Protein 1S3L (pdb70)

Foldseek 3Di:
DKEWEAEAQVCVVVLLLVSQVVCVVDPHAEYEYLYCCQDQVSLVSCLSHPHQYEYEHDPRRDPVVSNQVSSCVSPVPHDYYQWDWDADPNFTEIEHAQDDCVVVVCVLVVPRGQEYEHEDAPDADFDADPNHTYGYQHHQNCPPPVWHWIKMADPVVRDIDIDTD/DKEWEAEAQVCVVVLLLVSQVVCVVDPHAEYEYLYCCQDQVSLVSCLSHPHQYEYEHDPRRDPVVSNQVSSCVSPVPHDYYQWDWDADPNFTEIEHAQDDCVVVVCVLVVPRGQEYEHEDAPDADFDADPNHTYGYQHHQNCPPPVWHWIKMADPVVRDIDIDTD

InterPro domains:
  IPR000979 Phosphodiesterase MJ0936/Vps29 [TIGR00040] (1-162)
  IPR020935 Phosphodiesterase YfcE, conserved site [PS01269] (114-138)
  IPR024654 Calcineurin-like phosphoesterase domain, lpxH-type [PF12850] (1-158)
  IPR029052 Metallo-dependent phosphatase-like [G3DSA:3.60.21.10] (1-165)
  IPR029052 Metallo-dependent phosphatase-like [SSF56300] (1-162)
  IPR041802 YfcE-like, metallophosphatase domain [cd00841] (2-163)
  IPR053193 Metallophosphoesterase YfcE-like [PTHR43165] (1-165)

Secondary structure (DSSP, 8-state):
-EEEEE---TT-HHHHHHHHHHHHHS--SEEEE-S---STHHHHHGGG-SSEEEEE--TT---HHHHHHHHHHH-TT-EEESEEEEEETTEEEEEEES--HHHHHHHHHHS--SEEEEE-SS--EEEEETTEEEEE---SS-TTTS--EEEEEETTTTEEEEEE-/-EEEEE---TT-HHHHHHHHHHHHHS--SEEEE-S---STHHHHHGGG-SSEEEEE--TT---HHHHHHHHHHH-TT-EEESEEEEEETTEEEEEEES--HHHHHHHHHHS--SEEEEE-SS--EEEEETTEEEEE---SS-TTTS--EEEEEETTTTEEEEEE-

B-factor: mean 57.74, std 12.53, range [30.53, 88.55]

CATH classification: 3.60.21.10

Organism: Methanocaldococcus jannaschii (strain ATCC 43067 / DSM 2661 / JAL-1 / JCM 10045 / NBRC 100440) (NCBI:txid243232)

Nearest PDB structures (foldseek):
  1s3l-assembly1_A  TM=1.006E+00  e=3.848E-37  Methanocaldococcus jannaschii
  2a22-assembly1_A  TM=7.108E-01  e=8.740E-10  Cryptosporidium parvum
  3ck2-assembly1_A  TM=6.642E-01  e=1.091E-08  Streptococcus pneumoniae TIGR4
  2kkn-assembly1_A  TM=6.255E-01  e=5.117E-09  Thermotoga maritima
  7uy8-assembly1_B  TM=6.029E-01  e=1.601E-04  Tetrahymena thermophila

Structure (mmCIF, N/CA/C/O backbone):
data_1S3L
#
_entry.id   1S3L
#
_cell.length_a   83.722
_cell.length_b   83.722
_cell.length_c   149.472
_cell.angle_alpha   90.00
_cell.angle_beta   90.00
_cell.angle_gamma   90.00
#
_symmetry.space_group_name_H-M   'I 41'
#
loop_
_entity.id
_entity.type
_entity.pdbx_description
1 polymer 'Hypothetical protein MJ0936'
2 non-polymer 'UNKNOWN ATOM OR ION'
3 non-polymer 'PHOSPHATE ION'
4 water water
#
loop_
_atom_site.group_PDB
_atom_site.id
_atom_site.type_symbol
_atom_site.label_atom_id
_atom_site.label_alt_id
_atom_site.label_comp_id
_atom_site.label_asym_id
_atom_site.label_entity_id
_atom_site.label_seq_id
_atom_site.pdbx_PDB_ins_code
_atom_site.Cartn_x
_atom_site.Cartn_y
_atom_site.Cartn_z
_atom_site.occupancy
_atom_site.B_iso_or_equiv
_atom_site.auth_seq_id
_atom_site.auth_comp_id
_atom_site.auth_asym_id
_atom_site.auth_atom_id
_atom_site.pdbx_PDB_model_num
ATOM 1 N N . MET A 1 26 ? 13.169 1.225 25.492 1.00 71.48 1 MET A N 1
ATOM 2 C CA . MET A 1 26 ? 14.616 1.092 25.156 1.00 71.98 1 MET A CA 1
ATOM 3 C C . MET A 1 26 ? 15.359 2.361 25.525 1.00 70.81 1 MET A C 1
ATOM 4 O O . MET A 1 26 ? 15.896 3.046 24.653 1.00 71.03 1 MET A O 1
ATOM 9 N N . LYS A 1 27 ? 15.377 2.665 26.822 1.00 68.97 2 LYS A N 1
ATOM 10 C CA . LYS A 1 27 ? 16.046 3.855 27.362 1.00 66.62 2 LYS A CA 1
ATOM 11 C C . LYS A 1 27 ? 16.924 3.495 28.568 1.00 65.15 2 LYS A C 1
ATOM 12 O O . LYS A 1 27 ? 16.485 2.790 29.491 1.00 65.34 2 LYS A O 1
ATOM 18 N N . ILE A 1 28 ? 18.156 4.001 28.559 1.00 62.26 3 ILE A N 1
ATOM 19 C CA . ILE A 1 28 ? 19.113 3.747 29.633 1.00 59.24 3 ILE A CA 1
ATOM 20 C C . ILE A 1 28 ? 19.460 5.012 30.427 1.00 57.57 3 ILE A C 1
ATOM 21 O O . ILE A 1 28 ? 19.860 6.018 29.845 1.00 57.93 3 ILE A O 1
ATOM 26 N N . GLY A 1 29 ? 19.343 4.953 31.748 1.00 54.98 4 GLY A N 1
ATOM 27 C CA . GLY A 1 29 ? 19.711 6.095 32.569 1.00 52.17 4 GLY A CA 1
ATOM 28 C C . GLY A 1 29 ? 21.222 6.122 32.742 1.00 49.87 4 GLY A C 1
ATOM 29 O O . GLY A 1 29 ? 21.866 5.073 32.815 1.00 49.68 4 GLY A O 1
ATOM 30 N N . ILE A 1 30 ? 21.807 7.313 32.797 1.00 47.59 5 ILE A N 1
ATOM 31 C CA . ILE A 1 30 ? 23.251 7.430 32.960 1.00 45.28 5 ILE A CA 1
ATOM 32 C C . ILE A 1 30 ? 23.510 8.511 33.989 1.00 44.55 5 ILE A C 1
ATOM 33 O O . ILE A 1 30 ? 22.959 9.612 33.886 1.00 45.61 5 ILE A O 1
ATOM 38 N N . MET A 1 31 ? 24.320 8.201 34.996 1.00 42.16 6 MET A N 1
ATOM 39 C CA . MET A 1 31 ? 24.630 9.177 36.045 1.00 40.51 6 MET A CA 1
ATOM 40 C C . MET A 1 31 ? 26.008 8.886 36.594 1.00 38.16 6 MET A C 1
ATOM 41 O O . MET A 1 31 ? 26.614 7.881 36.272 1.00 38.37 6 MET A O 1
ATOM 46 N N . SER A 1 32 ? 26.518 9.768 37.427 1.00 37.85 7 SER A N 1
ATOM 47 C CA . SER A 1 32 ? 27.832 9.552 38.010 1.00 35.43 7 SER A CA 1
ATOM 48 C C . SER A 1 32 ? 28.028 10.632 39.057 1.00 36.17 7 SER A C 1
ATOM 49 O O . SER A 1 32 ? 27.285 11.608 39.097 1.00 35.94 7 SER A O 1
ATOM 52 N N . ASP A 1 33 ? 29.028 10.449 39.903 1.00 36.90 8 ASP A N 1
ATOM 53 C CA . ASP A 1 33 ? 29.350 11.417 40.909 1.00 38.51 8 ASP A CA 1
ATOM 54 C C . ASP A 1 33 ? 28.229 11.964 41.775 1.00 40.75 8 ASP A C 1
ATOM 55 O O . ASP A 1 33 ? 28.066 13.188 41.939 1.00 42.44 8 ASP A O 1
ATOM 60 N N . THR A 1 34 ? 27.477 11.046 42.372 1.00 40.61 9 THR A N 1
ATOM 61 C CA . THR A 1 34 ? 26.389 11.441 43.238 1.00 41.48 9 THR A CA 1
ATOM 62 C C . THR A 1 34 ? 26.934 12.064 44.526 1.00 40.24 9 THR A C 1
ATOM 63 O O . THR A 1 34 ? 26.311 12.948 45.091 1.00 40.58 9 THR A O 1
ATOM 67 N N . HIS A 1 35 ? 28.118 11.643 44.961 1.00 40.28 10 HIS A N 1
ATOM 68 C CA . HIS A 1 35 ? 28.716 12.175 46.170 1.00 42.11 10 HIS A CA 1
ATOM 69 C C . HIS A 1 35 ? 27.765 12.368 47.377 1.00 43.62 10 HIS A C 1
ATOM 70 O O . HIS A 1 35 ? 27.707 13.452 47.994 1.00 42.57 10 HIS A O 1
ATOM 77 N N . ASP A 1 36 ? 27.030 11.309 47.716 1.00 44.51 11 ASP A N 1
ATOM 78 C CA . ASP A 1 36 ? 26.122 11.311 48.880 1.00 46.12 11 ASP A CA 1
ATOM 79 C C . ASP A 1 36 ? 25.028 12.383 48.843 1.00 47.66 11 ASP A C 1
ATOM 80 O O . ASP A 1 36 ? 24.394 12.650 49.873 1.00 47.80 11 ASP A O 1
ATOM 85 N N . HIS A 1 37 ? 24.794 13.005 47.685 1.00 47.90 12 HIS A N 1
ATOM 86 C CA . HIS A 1 37 ? 23.785 14.057 47.612 1.00 46.55 12 HIS A CA 1
ATOM 87 C C . HIS A 1 37 ? 22.378 13.455 47.421 1.00 47.73 12 HIS A C 1
ATOM 88 O O . HIS A 1 37 ? 21.819 13.366 46.299 1.00 47.98 12 HIS A O 1
ATOM 95 N N . LEU A 1 38 ? 21.820 13.039 48.555 1.00 47.02 13 LEU A N 1
ATOM 96 C CA . LEU A 1 38 ? 20.506 12.413 48.632 1.00 46.59 13 LEU A CA 1
ATOM 97 C C . LEU A 1 38 ? 19.390 13.138 47.865 1.00 44.23 13 LEU A C 1
ATOM 98 O O . LEU A 1 38 ? 18.658 12.533 47.079 1.00 42.85 13 LEU A O 1
ATOM 103 N N . PRO A 1 39 ? 19.242 14.447 48.073 1.00 42.58 14 PRO A N 1
ATOM 104 C CA . PRO A 1 39 ? 18.159 15.074 47.310 1.00 43.11 14 PRO A CA 1
ATOM 105 C C . PRO A 1 39 ? 18.315 14.871 45.791 1.00 44.56 14 PRO A C 1
ATOM 106 O O . PRO A 1 39 ? 17.332 14.596 45.085 1.00 44.15 14 PRO A O 1
ATOM 110 N N . ASN A 1 40 ? 19.537 15.022 45.272 1.00 45.22 15 ASN A N 1
ATOM 111 C CA . ASN A 1 40 ? 19.714 14.830 43.837 1.00 46.17 15 ASN A CA 1
ATOM 112 C C . ASN A 1 40 ? 19.662 13.363 43.461 1.00 45.40 15 ASN A C 1
ATOM 113 O O . ASN A 1 40 ? 19.141 13.028 42.396 1.00 43.95 15 ASN A O 1
ATOM 118 N N . ILE A 1 41 ? 20.180 12.486 44.318 1.00 46.78 16 ILE A N 1
ATOM 119 C CA . ILE A 1 41 ? 20.092 11.051 44.005 1.00 50.02 16 ILE A CA 1
ATOM 120 C C . ILE A 1 41 ? 18.603 10.715 43.836 1.00 52.44 16 ILE A C 1
ATOM 121 O O . ILE A 1 41 ? 18.199 10.061 42.850 1.00 50.69 16 ILE A O 1
ATOM 126 N N . ARG A 1 42 ? 17.791 11.206 44.786 1.00 54.47 17 ARG A N 1
ATOM 127 C CA . ARG A 1 42 ? 16.347 10.985 44.761 1.00 56.68 17 ARG A CA 1
ATOM 128 C C . ARG A 1 42 ? 15.648 11.555 43.526 1.00 56.99 17 ARG A C 1
ATOM 129 O O . ARG A 1 42 ? 14.735 10.916 42.981 1.00 58.09 17 ARG A O 1
ATOM 137 N N . LYS A 1 43 ? 16.049 12.747 43.084 1.00 56.20 18 LYS A N 1
ATOM 138 C CA . LYS A 1 43 ? 15.436 13.324 41.897 1.00 56.38 18 LYS A CA 1
ATOM 139 C C . LYS A 1 43 ? 15.788 12.453 40.693 1.00 56.10 18 LYS A C 1
ATOM 140 O O . LYS A 1 43 ? 14.955 12.194 39.825 1.00 56.27 18 LYS A O 1
ATOM 146 N N . ALA A 1 44 ? 17.035 12.005 40.643 1.00 55.75 19 ALA A N 1
ATOM 147 C CA . ALA A 1 44 ? 17.476 11.173 39.538 1.00 56.84 19 ALA A CA 1
ATOM 148 C C . ALA A 1 44 ? 16.608 9.929 39.420 1.00 57.32 19 ALA A C 1
ATOM 149 O O . ALA A 1 44 ? 16.117 9.614 38.332 1.00 57.38 19 ALA A O 1
ATOM 151 N N . ILE A 1 45 ? 16.430 9.222 40.539 1.00 57.98 20 ILE A N 1
ATOM 152 C CA . ILE A 1 45 ? 15.629 8.009 40.557 1.00 57.67 20 ILE A CA 1
ATOM 153 C C . ILE A 1 45 ? 14.222 8.297 40.054 1.00 59.72 20 ILE A C 1
ATOM 154 O O . ILE A 1 45 ? 13.730 7.604 39.165 1.00 59.19 20 ILE A O 1
ATOM 159 N N . GLU A 1 46 ? 13.582 9.337 40.590 1.00 61.91 21 GLU A N 1
ATOM 160 C CA . GLU A 1 46 ? 12.236 9.687 40.137 1.00 63.76 21 GLU A CA 1
ATOM 161 C C . GLU A 1 46 ? 12.222 9.892 38.621 1.00 63.00 21 GLU A C 1
ATOM 162 O O . GLU A 1 46 ? 11.330 9.394 37.923 1.00 62.66 21 GLU A O 1
ATOM 168 N N . ILE A 1 47 ? 13.203 10.632 38.110 1.00 60.35 22 ILE A N 1
ATOM 169 C CA . ILE A 1 47 ? 13.262 10.889 36.678 1.00 59.24 22 ILE A CA 1
ATOM 170 C C . ILE A 1 47 ? 13.420 9.592 35.862 1.00 59.63 22 ILE A C 1
ATOM 171 O O . ILE A 1 47 ? 12.829 9.429 34.790 1.00 58.62 22 ILE A O 1
ATOM 176 N N . PHE A 1 48 ? 14.210 8.663 36.381 1.00 60.08 23 PHE A N 1
ATOM 177 C CA . PHE A 1 48 ? 14.442 7.424 35.669 1.00 60.48 23 PHE A CA 1
ATOM 178 C C . PHE A 1 48 ? 13.192 6.548 35.695 1.00 62.47 23 PHE A C 1
ATOM 179 O O . PHE A 1 48 ? 12.885 5.876 34.702 1.00 62.07 23 PHE A O 1
ATOM 187 N N . ASN A 1 49 ? 12.465 6.568 36.820 1.00 64.44 24 ASN A N 1
ATOM 188 C CA . ASN A 1 49 ? 11.216 5.801 36.952 1.00 65.76 24 ASN A CA 1
ATOM 189 C C . ASN A 1 49 ? 10.123 6.378 36.023 1.00 67.77 24 ASN A C 1
ATOM 190 O O . ASN A 1 49 ? 9.539 5.648 35.221 1.00 68.43 24 ASN A O 1
ATOM 195 N N . ASP A 1 50 ? 9.846 7.676 36.123 1.00 69.84 25 ASP A N 1
ATOM 196 C CA . ASP A 1 50 ? 8.831 8.296 35.267 1.00 73.73 25 ASP A CA 1
ATOM 197 C C . ASP A 1 50 ? 9.100 8.016 33.792 1.00 75.11 25 ASP A C 1
ATOM 198 O O . ASP A 1 50 ? 8.202 8.104 32.955 1.00 75.92 25 ASP A O 1
ATOM 203 N N . GLU A 1 51 ? 10.346 7.704 33.468 1.00 76.01 26 GLU A N 1
ATOM 204 C CA . GLU A 1 51 ? 10.702 7.405 32.090 1.00 77.38 26 GLU A CA 1
ATOM 205 C C . GLU A 1 51 ? 10.691 5.890 31.983 1.00 78.36 26 GLU A C 1
ATOM 206 O O . GLU A 1 51 ? 10.575 5.212 33.004 1.00 78.28 26 GLU A O 1
ATOM 212 N N . ASN A 1 52 ? 10.799 5.344 30.774 1.00 79.57 27 ASN A N 1
ATOM 213 C CA . ASN A 1 52 ? 10.802 3.878 30.642 1.00 81.69 27 ASN A CA 1
ATOM 214 C C . ASN A 1 52 ? 11.973 3.369 31.508 1.00 80.70 27 ASN A C 1
ATOM 215 O O . ASN A 1 52 ? 11.777 2.877 32.622 1.00 81.30 27 ASN A O 1
ATOM 220 N N . VAL A 1 53 ? 13.188 3.521 30.986 1.00 79.44 28 VAL A N 1
ATOM 221 C CA . VAL A 1 53 ? 14.430 3.144 31.667 1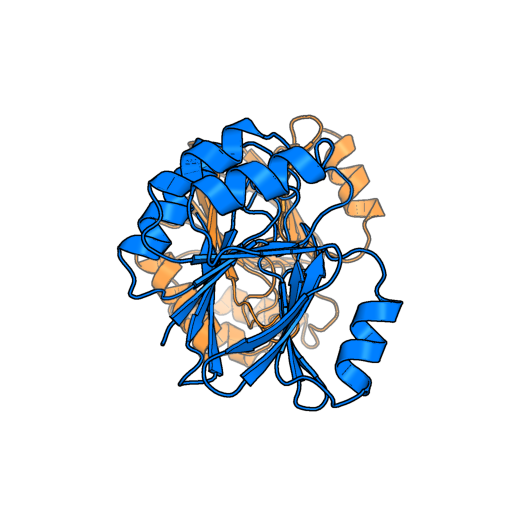.00 76.67 28 VAL A CA 1
ATOM 222 C C . VAL A 1 53 ? 14.520 1.722 32.210 1.00 75.59 28 VAL A C 1
ATOM 223 O O . VAL A 1 53 ? 14.079 1.420 33.323 1.00 74.44 28 VAL A O 1
ATOM 227 N N . GLU A 1 54 ? 15.115 0.856 31.394 1.00 74.88 29 GLU A N 1
ATOM 228 C CA . GLU A 1 54 ? 15.309 -0.545 31.747 1.00 73.80 29 GLU A CA 1
ATOM 229 C C . GLU A 1 54 ? 16.451 -0.638 32.742 1.00 71.69 29 GLU A C 1
ATOM 230 O O . GLU A 1 54 ? 16.318 -1.228 33.825 1.00 71.55 29 GLU A O 1
ATOM 236 N N . THR A 1 55 ? 17.582 -0.046 32.379 1.00 68.60 30 THR A N 1
ATOM 237 C CA . THR A 1 55 ? 18.727 -0.098 33.271 1.00 65.67 30 THR A CA 1
ATOM 238 C C . THR A 1 55 ? 19.281 1.306 33.528 1.00 61.60 30 THR A C 1
ATOM 239 O O . THR A 1 55 ? 18.965 2.259 32.809 1.00 61.15 30 THR A O 1
ATOM 243 N N . VAL A 1 56 ? 20.084 1.420 34.576 1.00 56.88 31 VAL A N 1
ATOM 244 C CA . VAL A 1 56 ? 20.694 2.671 34.962 1.00 52.43 31 VAL A CA 1
ATOM 245 C C . VAL A 1 56 ? 22.165 2.384 35.146 1.00 50.90 31 VAL A C 1
ATOM 246 O O . VAL A 1 56 ? 22.536 1.391 35.803 1.00 51.00 31 VAL A O 1
ATOM 250 N N . ILE A 1 57 ? 23.005 3.238 34.557 1.00 47.98 32 ILE A N 1
ATOM 251 C CA . ILE A 1 57 ? 24.459 3.108 34.665 1.00 44.96 32 ILE A CA 1
ATOM 252 C C . ILE A 1 57 ? 24.960 4.206 35.615 1.00 45.49 32 ILE A C 1
ATOM 253 O O . ILE A 1 57 ? 24.594 5.372 35.473 1.00 46.53 32 ILE A O 1
ATOM 258 N N . HIS A 1 58 ? 25.785 3.838 36.584 1.00 44.46 33 HIS A N 1
ATOM 259 C CA . HIS A 1 58 ? 26.336 4.787 37.528 1.00 43.71 33 HIS A CA 1
ATOM 260 C C . HIS A 1 58 ? 27.830 4.457 37.514 1.00 45.03 33 HIS A C 1
ATOM 261 O O . HIS A 1 58 ? 28.230 3.393 37.972 1.00 45.10 33 HIS A O 1
ATOM 268 N N . CYS A 1 59 ? 28.646 5.349 36.953 1.00 45.42 34 CYS A N 1
ATOM 269 C CA . CYS A 1 59 ? 30.095 5.134 36.802 1.00 46.66 34 CYS A CA 1
ATOM 270 C C . CYS A 1 59 ? 30.721 5.583 38.071 1.00 48.13 34 CYS A C 1
ATOM 271 O O . CYS A 1 59 ? 31.914 5.417 38.348 1.00 48.17 34 CYS A O 1
ATOM 274 N N . GLY A 1 60 ? 29.827 6.171 38.823 1.00 50.28 35 GLY A N 1
ATOM 275 C CA . GLY A 1 60 ? 30.108 6.888 40.030 1.00 51.38 35 GLY A CA 1
ATOM 276 C C . GLY A 1 60 ? 31.029 6.734 41.170 1.00 50.78 35 GLY A C 1
ATOM 277 O O . GLY A 1 60 ? 31.692 5.749 41.409 1.00 54.16 35 GLY A O 1
ATOM 278 N N . ASP A 1 61 ? 31.036 7.844 41.868 1.00 50.16 36 ASP A N 1
ATOM 279 C CA . ASP A 1 61 ? 31.705 8.030 43.127 1.00 48.29 36 ASP A CA 1
ATOM 280 C C . ASP A 1 61 ? 30.353 8.148 43.904 1.00 47.21 36 ASP A C 1
ATOM 281 O O . ASP A 1 61 ? 29.821 9.263 44.070 1.00 43.64 36 ASP A O 1
ATOM 286 N N . PHE A 1 62 ? 29.748 7.008 44.269 1.00 47.55 37 PHE A N 1
ATOM 287 C CA . PHE A 1 62 ? 28.450 7.006 45.007 1.00 48.57 37 PHE A CA 1
ATOM 288 C C . PHE A 1 62 ? 28.839 7.713 46.235 1.00 50.01 37 PHE A C 1
ATOM 289 O O . PHE A 1 62 ? 28.174 8.624 46.728 1.00 47.07 37 PHE A O 1
ATOM 297 N N . VAL A 1 63 ? 29.981 7.176 46.653 1.00 53.16 38 VAL A N 1
ATOM 298 C CA . VAL A 1 63 ? 30.795 7.481 47.781 1.00 54.67 38 VAL A CA 1
ATOM 299 C C . VAL A 1 63 ? 30.423 6.628 48.964 1.00 55.11 38 VAL A C 1
ATOM 300 O O . VAL A 1 63 ? 31.108 5.636 49.214 1.00 56.07 38 VAL A O 1
ATOM 304 N N . SER A 1 64 ? 29.320 6.941 49.644 1.00 54.01 39 SER A N 1
ATOM 305 C CA . SER A 1 64 ? 28.951 6.188 50.842 1.00 52.65 39 SER A CA 1
ATOM 306 C C . SER A 1 64 ? 27.931 5.072 50.674 1.00 52.09 39 SER A C 1
ATOM 307 O O . SER A 1 64 ? 26.954 5.191 49.921 1.00 50.83 39 SER A O 1
ATOM 310 N N . LEU A 1 65 ? 28.156 3.990 51.414 1.00 51.54 40 LEU A N 1
ATOM 311 C CA . LEU A 1 65 ? 27.275 2.826 51.388 1.00 51.39 40 LEU A CA 1
ATOM 312 C C . LEU A 1 65 ? 25.771 3.122 51.547 1.00 50.12 40 LEU A C 1
ATOM 313 O O . LEU A 1 65 ? 24.939 2.483 50.892 1.00 49.32 40 LEU A O 1
ATOM 318 N N . PHE A 1 66 ? 25.415 4.079 52.407 1.00 47.83 41 PHE A N 1
ATOM 319 C CA . PHE A 1 66 ? 24.007 4.382 52.627 1.00 47.15 41 PHE A CA 1
ATOM 320 C C . PHE A 1 66 ? 23.261 4.865 51.370 1.00 47.91 41 PHE A C 1
ATOM 321 O O . PHE A 1 66 ? 22.007 4.863 51.313 1.00 46.43 41 PHE A O 1
ATOM 329 N N . VAL A 1 67 ? 24.029 5.282 50.360 1.00 47.26 42 VAL A N 1
ATOM 330 C CA . VAL A 1 67 ? 23.450 5.742 49.098 1.00 45.29 42 VAL A CA 1
ATOM 331 C C . VAL A 1 67 ? 22.781 4.555 48.404 1.00 45.62 42 VAL A C 1
ATOM 332 O O . VAL A 1 67 ? 21.707 4.686 47.818 1.00 42.91 42 VAL A O 1
ATOM 336 N N . ILE A 1 68 ? 23.420 3.391 48.469 1.00 49.12 43 ILE A N 1
ATOM 337 C CA . ILE A 1 68 ? 22.868 2.206 47.812 1.00 52.05 43 ILE A CA 1
ATOM 338 C C . ILE A 1 68 ? 21.451 1.908 48.265 1.00 54.98 43 ILE A C 1
ATOM 339 O O . ILE A 1 68 ? 20.621 1.401 47.502 1.00 55.60 43 ILE A O 1
ATOM 344 N N . LYS A 1 69 ? 21.169 2.226 49.515 1.00 59.02 44 LYS A N 1
ATOM 345 C CA . LYS A 1 69 ? 19.846 1.976 50.034 1.00 63.45 44 LYS A CA 1
ATOM 346 C C . LYS A 1 69 ? 18.855 2.740 49.181 1.00 64.50 44 LYS A C 1
ATOM 347 O O . LYS A 1 69 ? 17.820 2.199 48.770 1.00 66.26 44 LYS A O 1
ATOM 353 N N . GLU A 1 70 ? 19.174 4.001 48.920 1.00 64.10 45 GLU A N 1
ATOM 354 C CA . GLU A 1 70 ? 18.313 4.854 48.123 1.00 64.31 45 GLU A CA 1
ATOM 355 C C . GLU A 1 70 ? 17.927 4.242 46.792 1.00 64.33 45 GLU A C 1
ATOM 356 O O . GLU A 1 70 ? 16.904 4.615 46.214 1.00 65.04 45 GLU A O 1
ATOM 362 N N . PHE A 1 71 ? 18.726 3.296 46.310 1.00 64.52 46 PHE A N 1
ATOM 363 C CA . PHE A 1 71 ? 18.439 2.671 45.023 1.00 66.47 46 PHE A CA 1
ATOM 364 C C . PHE A 1 71 ? 17.396 1.556 45.012 1.00 67.53 46 PHE A C 1
ATOM 365 O O . PHE A 1 71 ? 17.108 0.979 43.961 1.00 67.96 46 PHE A O 1
ATOM 373 N N . GLU A 1 72 ? 16.821 1.265 46.176 1.00 68.67 47 GLU A N 1
ATOM 374 C CA . GLU A 1 72 ? 15.775 0.253 46.273 1.00 69.61 47 GLU A CA 1
ATOM 375 C C . GLU A 1 72 ? 14.513 0.826 45.605 1.00 70.07 47 GLU A C 1
ATOM 376 O O . GLU A 1 72 ? 13.678 0.089 45.062 1.00 70.27 47 GLU A O 1
ATOM 382 N N . ASN A 1 73 ? 14.395 2.151 45.634 1.00 69.02 48 ASN A N 1
ATOM 383 C CA . ASN A 1 73 ? 13.256 2.841 45.046 1.00 68.03 48 ASN A CA 1
ATOM 384 C C . ASN A 1 73 ? 13.344 2.942 43.520 1.00 67.01 48 ASN A C 1
ATOM 385 O O . ASN A 1 73 ? 12.421 3.447 42.873 1.00 65.39 48 ASN A O 1
ATOM 390 N N . LEU A 1 74 ? 14.448 2.456 42.945 1.00 66.35 49 LEU A N 1
ATOM 391 C CA . LEU A 1 74 ? 14.646 2.499 41.491 1.00 65.71 49 LEU A CA 1
ATOM 392 C C . LEU A 1 74 ? 14.113 1.236 40.809 1.00 65.58 49 LEU A C 1
ATOM 393 O O . LEU A 1 74 ? 14.583 0.135 41.099 1.00 65.22 49 LEU A O 1
ATOM 398 N N . ASN A 1 75 ? 13.155 1.400 39.894 1.00 65.52 50 ASN A N 1
ATOM 399 C CA . ASN A 1 75 ? 12.558 0.265 39.165 1.00 65.34 50 ASN A CA 1
ATOM 400 C C . ASN A 1 75 ? 13.382 -0.149 37.945 1.00 64.86 50 ASN A C 1
ATOM 401 O O . ASN A 1 75 ? 12.864 -0.158 36.829 1.00 65.35 50 ASN A O 1
ATOM 406 N N . ALA A 1 76 ? 14.648 -0.498 38.138 1.00 64.06 51 ALA A N 1
ATOM 407 C CA . ALA A 1 76 ? 15.496 -0.891 37.012 1.00 62.87 51 ALA A CA 1
ATOM 408 C C . ALA A 1 76 ? 16.782 -1.470 37.577 1.00 62.12 51 ALA A C 1
ATOM 409 O O . ALA A 1 76 ? 17.126 -1.185 38.730 1.00 62.83 51 ALA A O 1
ATOM 411 N N . ASN A 1 77 ? 17.492 -2.288 36.799 1.00 60.75 52 ASN A N 1
ATOM 412 C CA . ASN A 1 77 ? 18.727 -2.870 37.327 1.00 59.51 52 ASN A CA 1
ATOM 413 C C . ASN A 1 77 ? 19.832 -1.846 37.197 1.00 57.84 52 ASN A C 1
ATOM 414 O O . ASN A 1 77 ? 19.678 -0.866 36.477 1.00 58.14 52 ASN A O 1
ATOM 419 N N . ILE A 1 78 ? 20.943 -2.093 37.884 1.00 55.56 53 ILE A N 1
ATOM 420 C CA . ILE A 1 78 ? 22.070 -1.173 37.915 1.00 53.23 53 ILE A CA 1
ATOM 421 C C . ILE A 1 78 ? 23.417 -1.736 37.420 1.00 51.31 53 ILE A C 1
ATOM 422 O O . ILE A 1 78 ? 23.821 -2.823 37.830 1.00 51.11 53 ILE A O 1
ATOM 427 N N . ILE A 1 79 ? 24.087 -1.006 36.525 1.00 49.27 54 ILE A N 1
ATOM 428 C CA . ILE A 1 79 ? 25.413 -1.398 36.045 1.00 48.05 54 ILE A CA 1
ATOM 429 C C . ILE A 1 79 ? 26.344 -0.294 36.541 1.00 47.26 54 ILE A C 1
ATOM 430 O O . ILE A 1 79 ? 26.374 0.804 35.986 1.00 48.91 54 ILE A O 1
ATOM 435 N N . ALA A 1 80 ? 27.108 -0.579 37.577 1.00 46.42 55 ALA A N 1
ATOM 436 C CA . ALA A 1 80 ? 27.956 0.433 38.179 1.00 46.55 55 ALA A CA 1
ATOM 437 C C . ALA A 1 80 ? 29.416 0.175 38.025 1.00 47.36 55 ALA A C 1
ATOM 438 O O . ALA A 1 80 ? 29.833 -0.931 37.698 1.00 49.14 55 ALA A O 1
ATOM 440 N N . THR A 1 81 ? 30.196 1.204 38.322 1.00 47.16 56 THR A N 1
ATOM 441 C CA . THR A 1 81 ? 31.626 1.133 38.187 1.00 47.27 56 THR A CA 1
ATOM 442 C C . THR A 1 81 ? 32.199 1.921 39.383 1.00 47.38 56 THR A C 1
ATOM 443 O O . THR A 1 81 ? 31.488 2.739 39.959 1.00 46.82 56 THR A O 1
ATOM 447 N N . TYR A 1 82 ? 33.443 1.668 39.786 1.00 48.75 57 TYR A N 1
ATOM 448 C CA . TYR A 1 82 ? 34.001 2.377 40.945 1.00 51.16 57 TYR A CA 1
ATOM 449 C C . TYR A 1 82 ? 34.771 3.635 40.609 1.00 51.53 57 TYR A C 1
ATOM 450 O O . TYR A 1 82 ? 35.515 3.674 39.646 1.00 51.85 57 TYR A O 1
ATOM 459 N N . GLY A 1 83 ? 34.613 4.649 41.447 1.00 53.08 58 GLY A N 1
ATOM 460 C CA . GLY A 1 83 ? 35.339 5.883 41.271 1.00 53.53 58 GLY A CA 1
ATOM 461 C C . GLY A 1 83 ? 36.484 5.829 42.265 1.00 55.80 58 GLY A C 1
ATOM 462 O O . GLY A 1 83 ? 36.618 4.864 43.024 1.00 55.55 58 GLY A O 1
ATOM 463 N N . ASN A 1 84 ? 37.303 6.869 42.277 1.00 57.71 59 ASN A N 1
ATOM 464 C CA . ASN A 1 84 ? 38.447 6.932 43.167 1.00 59.96 59 ASN A CA 1
ATOM 465 C C . ASN A 1 84 ? 38.027 7.076 44.637 1.00 61.23 59 ASN A C 1
ATOM 466 O O . ASN A 1 84 ? 38.660 6.511 45.545 1.00 60.38 59 ASN A O 1
ATOM 471 N N . ASN A 1 85 ? 36.947 7.816 44.870 1.00 61.54 60 ASN A N 1
ATOM 472 C CA . ASN A 1 85 ? 36.475 8.056 46.223 1.00 61.70 60 ASN A CA 1
ATOM 473 C C . ASN A 1 85 ? 35.634 6.951 46.846 1.00 63.38 60 ASN A C 1
ATOM 474 O O . ASN A 1 85 ? 35.255 7.067 48.014 1.00 64.77 60 ASN A O 1
ATOM 479 N N . ASP A 1 86 ? 35.310 5.902 46.094 1.00 64.10 61 ASP A N 1
ATOM 480 C CA . ASP A 1 86 ? 34.521 4.811 46.670 1.00 65.71 61 ASP A CA 1
ATOM 481 C C . ASP A 1 86 ? 35.382 3.964 47.636 1.00 67.99 61 ASP A C 1
ATOM 482 O O . ASP A 1 86 ? 36.281 3.219 47.210 1.00 68.97 61 ASP A O 1
ATOM 487 N N . GLY A 1 87 ? 35.097 4.085 48.934 1.00 69.79 62 GLY A N 1
ATOM 488 C CA . GLY A 1 87 ? 35.852 3.360 49.949 1.00 71.86 62 GLY A CA 1
ATOM 489 C C . GLY A 1 87 ? 35.491 1.903 50.233 1.00 72.84 62 GLY A C 1
ATOM 490 O O . GLY A 1 87 ? 36.349 1.007 50.150 1.00 73.02 62 GLY A O 1
ATOM 491 N N . GLU A 1 88 ? 34.231 1.656 50.579 1.00 73.10 63 GLU A N 1
ATOM 492 C CA . GLU A 1 88 ? 33.783 0.301 50.894 1.00 73.61 63 GLU A CA 1
ATOM 493 C C . GLU A 1 88 ? 33.383 -0.507 49.659 1.00 72.20 63 GLU A C 1
ATOM 494 O O . GLU A 1 88 ? 32.215 -0.864 49.465 1.00 70.57 63 GLU A O 1
ATOM 500 N N . ARG A 1 89 ? 34.383 -0.828 48.849 1.00 72.21 64 ARG A N 1
ATOM 501 C CA . ARG A 1 89 ? 34.174 -1.556 47.600 1.00 73.11 64 ARG A CA 1
ATOM 502 C C . ARG A 1 89 ? 33.359 -2.852 47.652 1.00 73.05 64 ARG A C 1
ATOM 503 O O . ARG A 1 89 ? 32.362 -2.997 46.927 1.00 72.38 64 ARG A O 1
ATOM 511 N N . CYS A 1 90 ? 33.739 -3.792 48.507 1.00 74.27 65 CYS A N 1
ATOM 512 C CA . CYS A 1 90 ? 32.975 -5.035 48.562 1.00 75.10 65 CYS A CA 1
ATOM 513 C C . CYS A 1 90 ? 31.597 -4.873 49.180 1.00 72.82 65 CYS A C 1
ATOM 514 O O . CYS A 1 90 ? 30.643 -5.518 48.751 1.00 71.72 65 CYS A O 1
ATOM 517 N N . LYS A 1 91 ? 31.487 -3.998 50.172 1.00 72.47 66 LYS A N 1
ATOM 518 C CA . LYS A 1 91 ? 30.203 -3.733 50.815 1.00 72.39 66 LYS A CA 1
ATOM 519 C C . LYS A 1 91 ? 29.239 -3.094 49.807 1.00 71.63 66 LYS A C 1
ATOM 520 O O . LYS A 1 91 ? 28.039 -3.367 49.828 1.00 70.54 66 LYS A O 1
ATOM 526 N N . LEU A 1 92 ? 29.776 -2.241 48.931 1.00 70.96 67 LEU A N 1
ATOM 527 C CA . LEU A 1 92 ? 28.975 -1.588 47.894 1.00 69.92 67 LEU A CA 1
ATOM 528 C C . LEU A 1 92 ? 28.468 -2.665 46.950 1.00 69.29 67 LEU A C 1
ATOM 529 O O . LEU A 1 92 ? 27.291 -2.668 46.574 1.00 68.39 67 LEU A O 1
ATOM 534 N N . LYS A 1 93 ? 29.352 -3.584 46.570 1.00 68.75 68 LYS A N 1
ATOM 535 C CA . LYS A 1 93 ? 28.934 -4.655 45.672 1.00 69.82 68 LYS A CA 1
ATOM 536 C C . LYS A 1 93 ? 27.841 -5.499 46.350 1.00 69.93 68 LYS A C 1
ATOM 537 O O . LYS A 1 93 ? 26.737 -5.690 45.795 1.00 68.51 68 LYS A O 1
ATOM 543 N N . GLU A 1 94 ? 28.150 -5.985 47.556 1.00 69.42 69 GLU A N 1
ATOM 544 C CA . GLU A 1 94 ? 27.205 -6.806 48.305 1.00 68.96 69 GLU A CA 1
ATOM 545 C C . GLU A 1 94 ? 25.831 -6.139 48.388 1.00 67.84 69 GLU A C 1
ATOM 546 O O . GLU A 1 94 ? 24.820 -6.748 48.026 1.00 67.52 69 GLU A O 1
ATOM 552 N N . TRP A 1 95 ? 25.794 -4.886 48.829 1.00 67.08 70 TRP A N 1
ATOM 553 C CA . T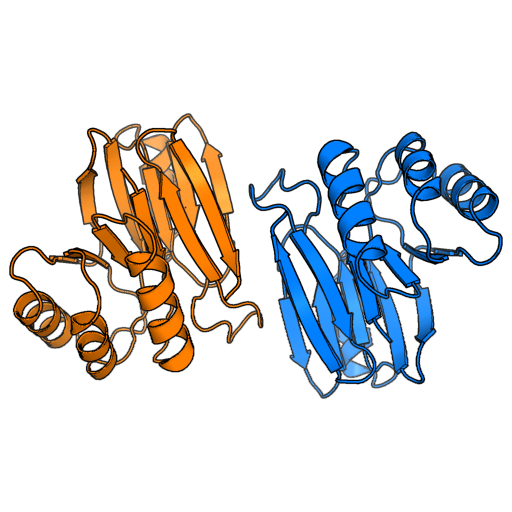RP A 1 95 ? 24.530 -4.164 48.964 1.00 68.00 70 TRP A CA 1
ATOM 554 C C . TRP A 1 95 ? 23.772 -3.942 47.649 1.00 67.10 70 TRP A C 1
ATOM 555 O O . TRP A 1 95 ? 22.540 -4.001 47.621 1.00 65.67 70 TRP A O 1
ATOM 566 N N . LEU A 1 96 ? 24.498 -3.658 46.570 1.00 67.06 71 LEU A N 1
ATOM 567 C CA . LEU A 1 96 ? 23.850 -3.457 45.275 1.00 67.67 71 LEU A CA 1
ATOM 568 C C . LEU A 1 96 ? 23.168 -4.754 44.850 1.00 68.20 71 LEU A C 1
ATOM 569 O O . LEU A 1 96 ? 22.107 -4.725 44.225 1.00 67.82 71 LEU A O 1
ATOM 574 N N . LYS A 1 97 ? 23.783 -5.890 45.185 1.00 69.60 72 LYS A N 1
ATOM 575 C CA . LYS A 1 97 ? 23.212 -7.194 44.844 1.00 70.82 72 LYS A CA 1
ATOM 576 C C . LYS A 1 97 ? 22.014 -7.589 45.714 1.00 71.49 72 LYS A C 1
ATOM 577 O O . LYS A 1 97 ? 21.168 -8.365 45.270 1.00 69.82 72 LYS A O 1
ATOM 583 N N . ASP A 1 98 ? 21.934 -7.049 46.933 1.00 73.07 73 ASP A N 1
ATOM 584 C CA . ASP A 1 98 ? 20.778 -7.311 47.796 1.00 75.76 73 ASP A CA 1
ATOM 585 C C . ASP A 1 98 ? 19.591 -6.617 47.127 1.00 76.78 73 ASP A C 1
ATOM 586 O O . ASP A 1 98 ? 18.450 -7.071 47.233 1.00 78.43 73 ASP A O 1
ATOM 591 N N . ILE A 1 99 ? 19.858 -5.496 46.460 1.00 77.42 74 ILE A N 1
ATOM 592 C CA . ILE A 1 99 ? 18.801 -4.745 45.778 1.00 78.13 74 ILE A CA 1
ATOM 593 C C . ILE A 1 99 ? 18.328 -5.550 44.587 1.00 78.37 74 ILE A C 1
ATOM 594 O O . ILE A 1 99 ? 17.179 -5.422 44.151 1.00 78.99 74 ILE A O 1
ATOM 599 N N . ASN A 1 100 ? 19.225 -6.379 44.062 1.00 78.06 75 ASN A N 1
ATOM 600 C CA . ASN A 1 100 ? 18.923 -7.196 42.897 1.00 78.03 75 ASN A CA 1
ATOM 601 C C . ASN A 1 100 ? 20.168 -7.968 42.503 1.00 77.93 75 ASN A C 1
ATOM 602 O O . ASN A 1 100 ? 21.267 -7.406 42.435 1.00 76.76 75 ASN A O 1
ATOM 607 N N . GLU A 1 101 ? 19.977 -9.266 42.268 1.00 78.44 76 GLU A N 1
ATOM 608 C CA . GLU A 1 101 ? 21.047 -10.185 41.879 1.00 78.39 76 GLU A CA 1
ATOM 609 C C . GLU A 1 101 ? 21.601 -9.824 40.493 1.00 76.55 76 GLU A C 1
ATOM 610 O O . GLU A 1 101 ? 22.750 -10.154 40.173 1.00 75.72 76 GLU A O 1
ATOM 616 N N . GLU A 1 102 ? 20.779 -9.137 39.691 1.00 74.45 77 GLU A N 1
ATOM 617 C CA . GLU A 1 102 ? 21.160 -8.694 38.344 1.00 72.92 77 GLU A CA 1
ATOM 618 C C . GLU A 1 102 ? 22.238 -7.587 38.366 1.00 69.70 77 GLU A C 1
ATOM 619 O O . GLU A 1 102 ? 23.101 -7.521 37.485 1.00 68.79 77 GLU A O 1
ATOM 625 N N . ASN A 1 103 ? 22.185 -6.728 39.378 1.00 65.99 78 ASN A N 1
ATOM 626 C CA . ASN A 1 103 ? 23.138 -5.633 39.505 1.00 63.49 78 ASN A CA 1
ATOM 627 C C . ASN A 1 103 ? 24.595 -6.088 39.547 1.00 63.00 78 ASN A C 1
ATOM 628 O O . ASN A 1 103 ? 24.913 -7.115 40.134 1.00 63.74 78 ASN A O 1
ATOM 633 N N . ILE A 1 104 ? 25.476 -5.297 38.934 1.00 61.99 79 ILE A N 1
ATOM 634 C CA . ILE A 1 104 ? 26.910 -5.593 38.896 1.00 59.61 79 ILE A CA 1
ATOM 635 C C . ILE A 1 104 ? 27.746 -4.324 39.040 1.00 58.24 79 ILE A C 1
ATOM 636 O O . ILE A 1 104 ? 27.270 -3.226 38.759 1.00 57.02 79 ILE A O 1
ATOM 641 N N . ILE A 1 105 ? 28.991 -4.481 39.479 1.00 56.36 80 ILE A N 1
ATOM 642 C CA . ILE A 1 105 ? 29.875 -3.336 39.640 1.00 56.02 80 ILE A CA 1
ATOM 643 C C . ILE A 1 105 ? 31.349 -3.754 39.656 1.00 55.63 80 ILE A C 1
ATOM 644 O O . ILE A 1 105 ? 31.734 -4.689 40.350 1.00 56.05 80 ILE A O 1
ATOM 649 N N . ASP A 1 106 ? 32.168 -3.064 38.878 1.00 55.95 81 ASP A N 1
ATOM 650 C CA . ASP A 1 106 ? 33.596 -3.352 38.820 1.00 57.71 81 ASP A CA 1
ATOM 651 C C . ASP A 1 106 ? 34.336 -2.064 38.446 1.00 57.21 81 ASP A C 1
ATOM 652 O O . ASP A 1 106 ? 33.711 -1.010 38.284 1.00 56.49 81 ASP A O 1
ATOM 657 N N . ASP A 1 107 ? 35.659 -2.128 38.344 1.00 55.93 82 ASP A N 1
ATOM 658 C CA . ASP A 1 107 ? 36.426 -0.952 37.973 1.00 57.05 82 ASP A CA 1
ATOM 659 C C . ASP A 1 107 ? 36.129 -0.589 36.521 1.00 56.56 82 ASP A C 1
ATOM 660 O O . ASP A 1 107 ? 36.040 0.592 36.150 1.00 57.21 82 ASP A O 1
ATOM 665 N N . PHE A 1 108 ? 35.973 -1.625 35.713 1.00 55.50 83 PHE A N 1
ATOM 666 C CA . PHE A 1 108 ? 35.669 -1.488 34.306 1.00 55.91 83 PHE A CA 1
ATOM 667 C C . PHE A 1 108 ? 34.538 -2.465 34.062 1.00 55.64 83 PHE A C 1
ATOM 668 O O . PHE A 1 108 ? 34.451 -3.491 34.732 1.00 56.54 83 PHE A O 1
ATOM 676 N N . ILE A 1 109 ? 33.654 -2.135 33.135 1.00 54.91 84 ILE A N 1
ATOM 677 C CA . ILE A 1 109 ? 32.539 -3.003 32.809 1.00 54.53 84 ILE A CA 1
ATOM 678 C C . ILE A 1 109 ? 32.460 -3.047 31.308 1.00 55.81 84 ILE A C 1
ATOM 679 O O . ILE A 1 109 ? 32.489 -2.017 30.644 1.00 54.31 84 ILE A O 1
ATOM 684 N N . SER A 1 110 ? 32.367 -4.251 30.774 1.00 58.24 85 SER A N 1
ATOM 685 C CA . SER A 1 110 ? 32.247 -4.438 29.338 1.00 60.00 85 SER A CA 1
ATOM 686 C C . SER A 1 110 ? 30.999 -5.314 29.186 1.00 61.17 85 SER A C 1
ATOM 687 O O . SER A 1 110 ? 30.998 -6.460 29.639 1.00 61.16 85 SER A O 1
ATOM 690 N N . VAL A 1 111 ? 29.935 -4.756 28.599 1.00 62.85 86 VAL A N 1
ATOM 691 C CA . VAL A 1 111 ? 28.661 -5.467 28.404 1.00 64.60 86 VAL A CA 1
ATOM 692 C C . VAL A 1 111 ? 27.956 -5.067 27.130 1.00 66.32 86 VAL A C 1
ATOM 693 O O . VAL A 1 111 ? 28.328 -4.081 26.491 1.00 66.98 86 VAL A O 1
ATOM 697 N N . GLU A 1 112 ? 26.929 -5.841 26.772 1.00 68.52 87 GLU A N 1
ATOM 698 C CA . GLU A 1 112 ? 26.121 -5.575 25.582 1.00 70.86 87 GLU A CA 1
ATOM 699 C C . GLU A 1 112 ? 24.697 -5.304 26.059 1.00 71.48 87 GLU A C 1
ATOM 700 O O . GLU A 1 112 ? 24.184 -6.014 26.928 1.00 72.31 87 GLU A O 1
ATOM 706 N N . ILE A 1 113 ? 24.066 -4.272 25.504 1.00 71.66 88 ILE A N 1
ATOM 707 C CA . ILE A 1 113 ? 22.709 -3.893 25.895 1.00 71.36 88 ILE A CA 1
ATOM 708 C C . ILE A 1 113 ? 22.002 -3.463 24.621 1.00 72.75 88 ILE A C 1
ATOM 709 O O . ILE A 1 113 ? 22.577 -2.734 23.806 1.00 73.31 88 ILE A O 1
ATOM 714 N N . ASP A 1 114 ? 20.766 -3.923 24.448 1.00 74.15 89 ASP A N 1
ATOM 715 C CA . ASP A 1 114 ? 19.978 -3.622 23.254 1.00 76.05 89 ASP A CA 1
ATOM 716 C C . ASP A 1 114 ? 20.844 -3.710 21.998 1.00 76.23 89 ASP A C 1
ATOM 717 O O . ASP A 1 114 ? 20.824 -2.819 21.141 1.00 76.19 89 ASP A O 1
ATOM 722 N N . ASP A 1 115 ? 21.608 -4.799 21.914 1.00 76.49 90 ASP A N 1
ATOM 723 C CA . ASP A 1 115 ? 22.505 -5.076 20.786 1.00 76.82 90 ASP A CA 1
ATOM 724 C C . ASP A 1 115 ? 23.601 -4.034 20.561 1.00 75.03 90 ASP A C 1
ATOM 725 O O . ASP A 1 115 ? 24.028 -3.793 19.426 1.00 75.54 90 ASP A O 1
ATOM 730 N N . LEU A 1 116 ? 24.053 -3.431 21.659 1.00 72.77 91 LEU A N 1
ATOM 731 C CA . LEU A 1 116 ? 25.097 -2.415 21.633 1.00 69.59 91 LEU A CA 1
ATOM 732 C C . LEU A 1 116 ? 26.247 -2.799 22.552 1.00 67.47 91 LEU A C 1
ATOM 733 O O . LEU A 1 116 ? 26.030 -3.246 23.681 1.00 67.23 91 LEU A O 1
ATOM 738 N N . LYS A 1 117 ? 27.471 -2.638 22.063 1.00 64.95 92 LYS A N 1
ATOM 739 C CA . LYS A 1 117 ? 28.649 -2.955 22.860 1.00 63.11 92 LYS A CA 1
ATOM 740 C C . LYS A 1 117 ? 29.069 -1.721 23.680 1.00 60.21 92 LYS A C 1
ATOM 741 O O . LYS A 1 117 ? 29.584 -0.736 23.128 1.00 58.96 92 LYS A O 1
ATOM 747 N N . PHE A 1 118 ? 28.854 -1.787 24.992 1.00 56.48 93 PHE A N 1
ATOM 748 C CA . PHE A 1 118 ? 29.202 -0.692 25.910 1.00 52.97 93 PHE A CA 1
ATOM 749 C C . PHE A 1 118 ? 30.491 -0.897 26.689 1.00 50.41 93 PHE A C 1
ATOM 750 O O . PHE A 1 118 ? 30.774 -2.002 27.157 1.00 51.61 93 PHE A O 1
ATOM 758 N N . PHE A 1 119 ? 31.278 0.155 26.852 1.00 47.42 94 PHE A N 1
ATOM 759 C CA . PHE A 1 119 ? 32.446 0.043 27.728 1.00 44.75 94 PHE A CA 1
ATOM 760 C C . PHE A 1 119 ? 32.127 1.092 28.826 1.00 44.85 94 PHE A C 1
ATOM 761 O O . PHE A 1 119 ? 31.760 2.226 28.520 1.00 43.54 94 PHE A O 1
ATOM 769 N N . ILE A 1 120 ? 32.222 0.726 30.097 1.00 43.14 95 ILE A N 1
ATOM 770 C CA . ILE A 1 120 ? 31.897 1.690 31.126 1.00 43.40 95 ILE A CA 1
ATOM 771 C C . ILE A 1 120 ? 32.987 1.785 32.156 1.00 43.21 95 ILE A C 1
ATOM 772 O O . ILE A 1 120 ? 33.531 0.777 32.573 1.00 43.56 95 ILE A O 1
ATOM 777 N N . THR A 1 121 ? 33.316 3.003 32.556 1.00 42.85 96 THR A N 1
ATOM 778 C CA . THR A 1 121 ? 34.346 3.185 33.557 1.00 44.58 96 THR A CA 1
ATOM 779 C C . THR A 1 121 ? 34.235 4.563 34.200 1.00 44.80 96 THR A C 1
ATOM 780 O O . THR A 1 121 ? 33.520 5.434 33.696 1.00 43.33 96 THR A O 1
ATOM 784 N N . HIS A 1 122 ? 34.908 4.775 35.324 1.00 45.45 97 HIS A N 1
ATOM 785 C CA . HIS A 1 122 ? 34.850 6.114 35.906 1.00 46.83 97 HIS A CA 1
ATOM 786 C C . HIS A 1 122 ? 35.925 6.888 35.129 1.00 48.82 97 HIS A C 1
ATOM 787 O O . HIS A 1 122 ? 36.940 6.309 34.720 1.00 49.60 97 HIS A O 1
ATOM 794 N N . GLY A 1 123 ? 35.713 8.175 34.899 1.00 50.86 98 GLY A N 1
ATOM 795 C CA . GLY A 1 123 ? 36.694 8.929 34.138 1.00 55.79 98 GLY A CA 1
ATOM 796 C C . GLY A 1 123 ? 38.082 9.133 34.727 1.00 59.93 98 GLY A C 1
ATOM 797 O O . GLY A 1 123 ? 38.484 10.272 34.935 1.00 61.05 98 GLY A O 1
ATOM 798 N N . HIS A 1 124 ? 38.844 8.070 34.966 1.00 64.68 99 HIS A N 1
ATOM 799 C CA . HIS A 1 124 ? 40.184 8.248 35.537 1.00 69.10 99 HIS A CA 1
ATOM 800 C C . HIS A 1 124 ? 41.216 8.631 34.468 1.00 69.48 99 HIS A C 1
ATOM 801 O O . HIS A 1 124 ? 41.407 9.825 34.217 1.00 70.73 99 HIS A O 1
ATOM 808 N N . HIS A 1 125 ? 41.883 7.659 33.832 1.00 69.36 100 HIS A N 1
ATOM 809 C CA . HIS A 1 125 ? 42.882 8.022 32.807 1.00 68.99 100 HIS A CA 1
ATOM 810 C C . HIS A 1 125 ? 42.333 8.024 31.357 1.00 67.34 100 HIS A C 1
ATOM 811 O O . HIS A 1 1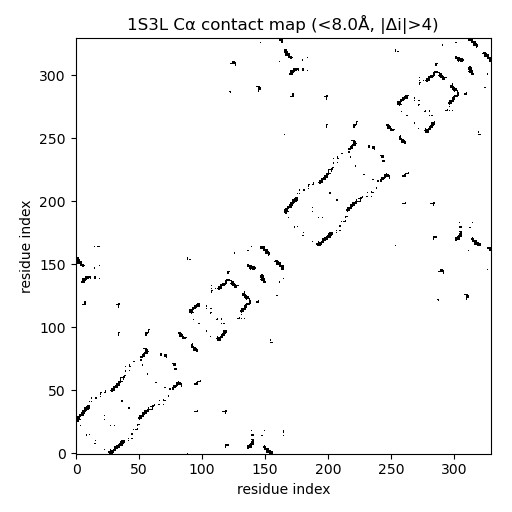25 ? 41.614 7.108 30.926 1.00 65.52 100 HIS A O 1
ATOM 818 N N . GLN A 1 126 ? 42.680 9.087 30.631 1.00 65.90 101 GLN A N 1
ATOM 819 C CA . GLN A 1 126 ? 42.262 9.274 29.248 1.00 66.05 101 GLN A CA 1
ATOM 820 C C . GLN A 1 126 ? 42.849 8.191 28.358 1.00 63.05 101 GLN A C 1
ATOM 821 O O . GLN A 1 126 ? 42.275 7.878 27.319 1.00 64.33 101 GLN A O 1
ATOM 827 N N . SER A 1 127 ? 43.991 7.632 28.750 1.00 59.70 102 SER A N 1
ATOM 828 C CA . SER A 1 127 ? 44.632 6.592 27.948 1.00 56.62 102 SER A CA 1
ATOM 829 C C . SER A 1 127 ? 43.739 5.339 27.768 1.00 54.03 102 SER A C 1
ATOM 830 O O . SER A 1 127 ? 43.842 4.642 26.767 1.00 52.02 102 SER A O 1
ATOM 833 N N . VAL A 1 128 ? 42.868 5.075 28.741 1.00 52.89 103 VAL A N 1
ATOM 834 C CA . VAL A 1 128 ? 41.936 3.952 28.677 1.00 52.42 103 VAL A CA 1
ATOM 835 C C . VAL A 1 128 ? 40.725 4.369 27.835 1.00 51.62 103 VAL A C 1
ATOM 836 O O . VAL A 1 128 ? 40.124 3.540 27.155 1.00 51.17 103 VAL A O 1
ATOM 840 N N . LEU A 1 129 ? 40.370 5.655 27.900 1.00 51.08 104 LEU A N 1
ATOM 841 C CA . LEU A 1 129 ? 39.253 6.187 27.120 1.00 50.68 104 LEU A CA 1
ATOM 842 C C . LEU A 1 129 ? 39.617 6.056 25.669 1.00 50.59 104 LEU A C 1
ATOM 843 O O . LEU A 1 129 ? 38.842 5.523 24.898 1.00 49.65 104 LEU A O 1
ATOM 848 N N . GLU A 1 130 ? 40.801 6.545 25.309 1.00 51.18 105 GLU A N 1
ATOM 849 C CA . GLU A 1 130 ? 41.284 6.463 23.928 1.00 55.01 105 GLU A CA 1
ATOM 850 C C . GLU A 1 130 ? 41.396 5.042 23.347 1.00 54.29 105 GLU A C 1
ATOM 851 O O . GLU A 1 130 ? 40.939 4.825 22.234 1.00 54.34 105 GLU A O 1
ATOM 857 N N . MET A 1 131 ? 42.002 4.089 24.070 1.00 52.04 106 MET A N 1
ATOM 858 C CA . MET A 1 131 ? 42.106 2.718 23.559 1.00 50.86 106 MET A CA 1
ATOM 859 C C . MET A 1 131 ? 40.703 2.203 23.337 1.00 49.84 106 MET A C 1
ATOM 860 O O . MET A 1 131 ? 40.430 1.513 22.366 1.00 49.30 106 MET A O 1
ATOM 865 N N . ALA A 1 132 ? 39.816 2.507 24.279 1.00 50.65 107 ALA A N 1
ATOM 866 C CA . ALA A 1 132 ? 38.433 2.052 24.199 1.00 50.81 107 ALA A CA 1
ATOM 867 C C . ALA A 1 132 ? 37.764 2.530 22.914 1.00 50.02 107 ALA A C 1
ATOM 868 O O . ALA A 1 132 ? 37.114 1.757 22.218 1.00 51.09 107 ALA A O 1
ATOM 870 N N . ILE A 1 133 ? 37.933 3.806 22.602 1.00 49.94 108 ILE A N 1
ATOM 871 C CA . ILE A 1 133 ? 37.373 4.402 21.390 1.00 51.04 108 ILE A CA 1
ATOM 872 C C . ILE A 1 133 ? 38.040 3.830 20.118 1.00 51.81 108 ILE A C 1
ATOM 873 O O . ILE A 1 133 ? 37.371 3.328 19.221 1.00 50.94 108 ILE A O 1
ATOM 878 N N . LYS A 1 134 ? 39.365 3.906 20.068 1.00 52.05 109 LYS A N 1
ATOM 879 C CA . LYS A 1 134 ? 40.128 3.446 18.921 1.00 53.49 109 LYS A CA 1
ATOM 880 C C . LYS A 1 134 ? 40.226 1.956 18.718 1.00 54.03 109 LYS A C 1
ATOM 881 O O . LYS A 1 134 ? 40.650 1.518 17.659 1.00 54.56 109 LYS A O 1
ATOM 887 N N . SER A 1 135 ? 39.864 1.164 19.720 1.00 55.21 110 SER A N 1
ATOM 888 C CA . SER A 1 135 ? 39.979 -0.277 19.571 1.00 54.94 110 SER A CA 1
ATOM 889 C C . SER A 1 135 ? 38.927 -0.765 18.582 1.00 55.27 110 SER A C 1
ATOM 890 O O . SER A 1 135 ? 39.139 -1.751 17.881 1.00 56.62 110 SER A O 1
ATOM 893 N N . GLY A 1 136 ? 37.803 -0.057 18.518 1.00 55.22 111 GLY A N 1
ATOM 894 C CA . GLY A 1 136 ? 36.721 -0.443 17.621 1.00 53.46 111 GLY A CA 1
ATOM 895 C C . GLY A 1 136 ? 35.862 -1.538 18.239 1.00 53.58 111 GLY A C 1
ATOM 896 O O . GLY A 1 136 ? 34.882 -2.012 17.645 1.00 53.70 111 GLY A O 1
ATOM 897 N N . LEU A 1 137 ? 36.208 -1.952 19.453 1.00 51.57 112 LEU A N 1
ATOM 898 C CA . LEU A 1 137 ? 35.446 -3.015 20.086 1.00 50.28 112 LEU A CA 1
ATOM 899 C C . LEU A 1 137 ? 34.109 -2.573 20.651 1.00 49.65 112 LEU A C 1
ATOM 900 O O . LEU A 1 137 ? 33.237 -3.403 20.907 1.00 51.32 112 LEU A O 1
ATOM 905 N N . TYR A 1 138 ? 33.924 -1.270 20.826 1.00 48.81 113 TYR A N 1
ATOM 906 C CA . TYR A 1 138 ? 32.691 -0.778 21.433 1.00 47.83 113 TYR A CA 1
ATOM 907 C C . TYR A 1 138 ? 31.931 0.244 20.601 1.00 48.83 113 TYR A C 1
ATOM 908 O O . TYR A 1 138 ? 32.514 0.970 19.783 1.00 48.64 113 TYR A O 1
ATOM 917 N N . ASP A 1 139 ? 30.622 0.288 20.841 1.00 50.20 114 ASP A N 1
ATOM 918 C CA . ASP A 1 139 ? 29.699 1.210 20.180 1.00 51.47 114 ASP A CA 1
ATOM 919 C C . ASP A 1 139 ? 29.473 2.428 21.079 1.00 51.98 114 ASP A C 1
ATOM 920 O O . ASP A 1 139 ? 29.186 3.523 20.607 1.00 53.12 114 ASP A O 1
ATOM 925 N N . VAL A 1 140 ? 29.586 2.219 22.383 1.00 50.64 115 VAL A N 1
ATOM 926 C CA . VAL A 1 140 ? 29.374 3.282 23.343 1.00 50.96 115 VAL A CA 1
ATOM 927 C C . VAL A 1 140 ? 30.408 3.211 24.467 1.00 50.84 115 VAL A C 1
ATOM 928 O O . VAL A 1 140 ? 30.709 2.121 24.992 1.00 51.81 115 VAL A O 1
ATOM 932 N N . VAL A 1 141 ? 30.977 4.363 24.816 1.00 48.06 116 VAL A N 1
ATOM 933 C CA . VAL A 1 141 ? 31.949 4.432 25.898 1.00 45.47 116 VAL A CA 1
ATOM 934 C C . VAL A 1 141 ? 31.397 5.479 26.869 1.00 46.67 116 VAL A C 1
ATOM 935 O O . VAL A 1 141 ? 31.269 6.649 26.492 1.00 46.17 116 VAL A O 1
ATOM 939 N N . ILE A 1 142 ? 30.995 5.040 28.074 1.00 46.06 117 ILE A N 1
ATOM 940 C CA . ILE A 1 142 ? 30.497 5.933 29.134 1.00 44.82 117 ILE A CA 1
ATOM 941 C C . ILE A 1 142 ? 31.751 6.149 29.997 1.00 45.66 117 ILE A C 1
ATOM 942 O O . ILE A 1 142 ? 32.308 5.204 30.581 1.00 45.12 117 ILE A O 1
ATOM 947 N N . TYR A 1 143 ? 32.202 7.390 30.061 1.00 44.76 118 TYR A N 1
ATOM 948 C CA . TYR A 1 143 ? 33.419 7.737 30.778 1.00 43.55 118 TYR A CA 1
ATOM 949 C C . TYR A 1 143 ? 32.982 8.784 31.776 1.00 43.29 118 TYR A C 1
ATOM 950 O O . TYR A 1 143 ? 33.205 9.977 31.572 1.00 44.16 118 TYR A O 1
ATOM 959 N N . GLY A 1 144 ? 32.354 8.330 32.855 1.00 41.95 119 GLY A N 1
ATOM 960 C CA . GLY A 1 144 ? 31.811 9.242 33.846 1.00 40.52 119 GLY A CA 1
ATOM 961 C C . GLY A 1 144 ? 32.697 9.953 34.851 1.00 40.03 119 GLY A C 1
ATOM 962 O O . GLY A 1 144 ? 33.571 9.344 35.480 1.00 41.09 119 GLY A O 1
ATOM 963 N N . HIS A 1 145 ? 32.469 11.257 34.986 1.00 38.50 120 HIS A N 1
ATOM 964 C CA . HIS A 1 145 ? 33.174 12.087 35.950 1.00 40.13 120 HIS A CA 1
ATOM 965 C C . HIS A 1 145 ? 32.605 13.506 36.016 1.00 40.82 120 HIS A C 1
ATOM 966 O O . HIS A 1 145 ? 31.743 13.885 35.223 1.00 39.81 120 HIS A O 1
ATOM 973 N N . THR A 1 146 ? 33.059 14.290 36.984 1.00 42.25 121 THR A N 1
ATOM 974 C CA . THR A 1 146 ? 32.476 15.598 37.168 1.00 43.84 121 THR A CA 1
ATOM 975 C C . THR A 1 146 ? 32.718 16.592 36.033 1.00 44.17 121 THR A C 1
ATOM 976 O O . THR A 1 146 ? 31.778 17.260 35.590 1.00 45.23 121 THR A O 1
ATOM 980 N N . HIS A 1 147 ? 33.940 16.679 35.536 1.00 44.75 122 HIS A N 1
ATOM 981 C CA . HIS A 1 147 ? 34.215 17.602 34.441 1.00 46.59 122 HIS A CA 1
ATOM 982 C C . HIS A 1 147 ? 34.202 16.957 33.036 1.00 45.81 122 HIS A C 1
ATOM 983 O O . HIS A 1 147 ? 34.172 15.730 32.887 1.00 43.82 122 HIS A O 1
ATOM 990 N N . GLU A 1 148 ? 34.218 17.809 32.012 1.00 45.15 123 GLU A N 1
ATOM 991 C CA . GLU A 1 148 ? 34.207 17.378 30.620 1.0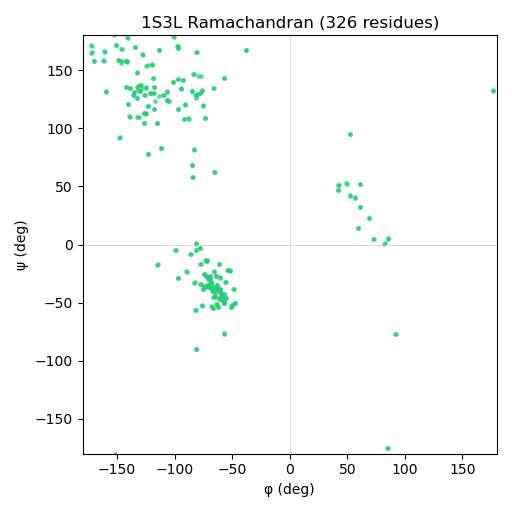0 43.70 123 GLU A CA 1
ATOM 992 C C . GLU A 1 148 ? 32.970 16.581 30.227 1.00 41.47 123 GLU A C 1
ATOM 993 O O . GLU A 1 148 ? 33.055 15.477 29.676 1.00 37.19 123 GLU A O 1
ATOM 999 N N . ARG A 1 149 ? 31.810 17.163 30.533 1.00 41.22 124 ARG A N 1
ATOM 1000 C CA . ARG A 1 149 ? 30.519 16.567 30.198 1.00 42.76 124 ARG A CA 1
ATOM 1001 C C . ARG A 1 149 ? 30.428 16.558 28.672 1.00 42.56 124 ARG A C 1
ATOM 1002 O O . ARG A 1 149 ? 30.736 17.557 28.007 1.00 41.53 124 ARG A O 1
ATOM 1010 N N . VAL A 1 150 ? 30.000 15.437 28.118 1.00 41.75 125 VAL A N 1
ATOM 1011 C CA . VAL A 1 150 ? 29.943 15.346 26.685 1.00 43.67 125 VAL A CA 1
ATOM 1012 C C . VAL A 1 150 ? 29.050 14.227 26.164 1.00 43.64 125 VAL A C 1
ATOM 1013 O O . VAL A 1 150 ? 28.730 13.277 26.866 1.00 43.11 125 VAL A O 1
ATOM 1017 N N . PHE A 1 151 ? 28.619 14.395 24.928 1.00 45.02 126 PHE A N 1
ATOM 1018 C CA . PHE A 1 151 ? 27.873 13.383 24.204 1.00 47.70 126 PHE A CA 1
ATOM 1019 C C . PHE A 1 151 ? 28.341 13.628 22.781 1.00 49.69 126 PHE A C 1
ATOM 1020 O O . PHE A 1 151 ? 27.781 14.463 22.088 1.00 49.39 126 PHE A O 1
ATOM 1028 N N . GLU A 1 152 ? 29.385 12.925 22.360 1.00 51.69 127 GLU A N 1
ATOM 1029 C CA . GLU A 1 152 ? 29.948 13.124 21.043 1.00 54.08 127 GLU A CA 1
ATOM 1030 C C . GLU A 1 152 ? 30.197 11.785 20.417 1.00 55.86 127 GLU A C 1
ATOM 1031 O O . GLU A 1 152 ? 30.093 10.759 21.083 1.00 55.10 127 GLU A O 1
ATOM 1037 N N . GLU A 1 153 ? 30.514 11.794 19.125 1.00 58.39 128 GLU A N 1
ATOM 1038 C CA . GLU A 1 153 ? 30.809 10.565 18.407 1.00 60.50 128 GLU A CA 1
ATOM 1039 C C . GLU A 1 153 ? 32.188 10.693 17.810 1.00 60.33 128 GLU A C 1
ATOM 1040 O O . GLU A 1 153 ? 32.439 11.604 17.042 1.00 61.27 128 GLU A O 1
ATOM 1046 N N . VAL A 1 154 ? 33.105 9.817 18.198 1.00 60.20 129 VAL A N 1
ATOM 1047 C CA . VAL A 1 154 ? 34.434 9.860 17.619 1.00 60.67 129 VAL A CA 1
ATOM 1048 C C . VAL A 1 154 ? 34.728 8.472 17.079 1.00 61.12 129 VAL A C 1
ATOM 1049 O O . VAL A 1 154 ? 34.531 7.474 17.778 1.00 61.18 129 VAL A O 1
ATOM 1053 N N . ASP A 1 155 ? 35.145 8.437 15.808 1.00 61.31 130 ASP A N 1
ATOM 1054 C CA . ASP A 1 155 ? 35.446 7.219 15.070 1.00 61.83 130 ASP A CA 1
ATOM 1055 C C . ASP A 1 155 ? 34.288 6.242 15.141 1.00 61.94 130 ASP A C 1
ATOM 1056 O O . ASP A 1 155 ? 34.493 5.037 15.337 1.00 61.68 130 ASP A O 1
ATOM 1061 N N . ASP A 1 156 ? 33.067 6.751 15.004 1.00 61.78 131 ASP A N 1
ATOM 1062 C CA . ASP A 1 156 ? 31.889 5.875 15.044 1.00 62.11 131 ASP A CA 1
ATOM 1063 C C . ASP A 1 156 ? 31.527 5.323 16.431 1.00 60.12 131 ASP A C 1
ATOM 1064 O O . ASP A 1 156 ? 30.611 4.495 16.551 1.00 58.76 131 ASP A O 1
ATOM 1069 N N . VAL A 1 157 ? 32.241 5.767 17.471 1.00 57.40 132 VAL A N 1
ATOM 1070 C CA . VAL A 1 157 ? 31.969 5.307 18.829 1.00 54.03 132 VAL A CA 1
ATOM 1071 C C . VAL A 1 157 ? 31.287 6.424 19.623 1.00 51.50 132 VAL A C 1
ATOM 1072 O O . VAL A 1 157 ? 31.802 7.533 19.697 1.00 50.35 132 VAL A O 1
ATOM 1076 N N . LEU A 1 158 ? 30.115 6.152 20.185 1.00 48.80 133 LEU A N 1
ATOM 1077 C CA . LEU A 1 158 ? 29.443 7.172 20.975 1.00 49.45 133 LEU A CA 1
ATOM 1078 C C . LEU A 1 158 ? 30.130 7.306 22.345 1.00 48.84 133 LEU A C 1
ATOM 1079 O O . LEU A 1 158 ? 30.204 6.325 23.128 1.00 48.08 133 LEU A O 1
ATOM 1084 N N . VAL A 1 159 ? 30.633 8.509 22.621 1.00 45.85 134 VAL A N 1
ATOM 1085 C CA . VAL A 1 159 ? 31.297 8.809 23.874 1.00 44.30 134 VAL A CA 1
ATOM 1086 C C . VAL A 1 159 ? 30.376 9.664 24.758 1.00 45.28 134 VAL A C 1
ATOM 1087 O O . VAL A 1 159 ? 29.901 10.730 24.347 1.00 46.17 134 VAL A O 1
ATOM 1091 N N . ILE A 1 160 ? 30.100 9.188 25.968 1.00 43.60 135 ILE A N 1
ATOM 1092 C CA . ILE A 1 160 ? 29.219 9.924 26.861 1.00 41.97 135 ILE A CA 1
ATOM 1093 C C . ILE A 1 160 ? 29.738 10.090 28.276 1.00 41.04 135 ILE A C 1
ATOM 1094 O O . ILE A 1 160 ? 30.249 9.138 28.863 1.00 40.18 135 ILE A O 1
ATOM 1099 N N . ASN A 1 161 ? 29.602 11.301 28.813 1.00 40.71 136 ASN A N 1
ATOM 1100 C CA . ASN A 1 161 ? 29.935 11.587 30.214 1.00 42.63 136 ASN A CA 1
ATOM 1101 C C . ASN A 1 161 ? 28.836 12.512 30.724 1.00 42.37 136 ASN A C 1
ATOM 1102 O O . ASN A 1 161 ? 28.777 13.675 30.333 1.00 43.38 136 ASN A O 1
ATOM 1107 N N . PRO A 1 162 ? 27.967 12.020 31.620 1.00 41.33 137 PRO A N 1
ATOM 1108 C CA . PRO A 1 162 ? 26.871 12.833 32.155 1.00 41.22 137 PRO A CA 1
ATOM 1109 C C . PRO A 1 162 ? 27.268 13.925 33.156 1.00 41.00 137 PRO A C 1
ATOM 1110 O O . PRO A 1 162 ? 26.481 14.823 33.449 1.00 42.76 137 PRO A O 1
ATOM 1114 N N . GLY A 1 163 ? 28.476 13.884 33.685 1.00 39.93 138 GLY A N 1
ATOM 1115 C CA . GLY A 1 163 ? 28.818 14.919 34.633 1.00 39.86 138 GLY A CA 1
ATOM 1116 C C . GLY A 1 163 ? 28.352 14.556 36.029 1.00 40.61 138 GLY A C 1
ATOM 1117 O O . GLY A 1 163 ? 27.841 13.460 36.249 1.00 39.59 138 GLY A O 1
ATOM 1118 N N . GLU A 1 164 ? 28.524 15.489 36.970 1.00 40.33 139 GLU A N 1
ATOM 1119 C CA . GLU A 1 164 ? 28.181 15.271 38.358 1.00 40.19 139 GLU A CA 1
ATOM 1120 C C . GLU A 1 164 ? 26.696 15.376 38.651 1.00 40.78 139 GLU A C 1
ATOM 1121 O O . GLU A 1 164 ? 26.027 16.346 38.262 1.00 39.04 139 GLU A O 1
ATOM 1127 N N . CYS A 1 165 ? 26.179 14.372 39.353 1.00 40.53 140 CYS A N 1
ATOM 1128 C CA . CYS A 1 165 ? 24.771 14.388 39.746 1.00 41.64 140 CYS A CA 1
ATOM 1129 C C . CYS A 1 165 ? 24.610 15.344 40.947 1.00 39.81 140 CYS A C 1
ATOM 1130 O O . CYS A 1 165 ? 23.615 16.043 41.062 1.00 37.79 140 CYS A O 1
ATOM 1133 N N . CYS A 1 166 ? 25.615 15.418 41.814 1.00 38.95 141 CYS A N 1
ATOM 1134 C CA . CYS A 1 166 ? 25.522 16.298 42.977 1.00 40.58 141 CYS A CA 1
ATOM 1135 C C . CYS A 1 166 ? 25.639 17.783 42.660 1.00 42.27 141 CYS A C 1
ATOM 1136 O O . CYS A 1 166 ? 25.120 18.626 43.420 1.00 41.79 141 CYS A O 1
ATOM 1139 N N . GLY A 1 167 ? 26.343 18.114 41.568 1.00 41.22 142 GLY A N 1
ATOM 1140 C CA . GLY A 1 167 ? 26.521 19.506 41.192 1.00 39.59 142 GLY A CA 1
ATOM 1141 C C . GLY A 1 167 ? 27.402 20.346 42.121 1.00 40.32 142 GLY A C 1
ATOM 1142 O O . GLY A 1 167 ? 27.305 21.553 42.092 1.00 40.22 142 GLY A O 1
ATOM 1143 N N . TYR A 1 168 ? 28.291 19.735 42.902 1.00 40.13 143 TYR A N 1
ATOM 1144 C CA . TYR A 1 168 ? 29.141 20.462 43.843 1.00 40.61 143 TYR A CA 1
ATOM 1145 C C . TYR A 1 168 ? 30.322 21.241 43.310 1.00 41.69 143 TYR A C 1
ATOM 1146 O O . TYR A 1 168 ? 30.666 22.300 43.838 1.00 42.32 143 TYR A O 1
ATOM 1155 N N . LEU A 1 169 ? 31.001 20.697 42.311 1.00 42.46 144 LEU A N 1
ATOM 1156 C CA . LEU A 1 169 ? 32.191 21.360 41.801 1.00 41.88 144 LEU A CA 1
ATOM 1157 C C . LEU A 1 169 ? 31.904 22.321 40.683 1.00 42.65 144 LEU A C 1
ATOM 1158 O O . LEU A 1 169 ? 32.701 23.241 40.451 1.00 43.29 144 LEU A O 1
ATOM 1163 N N . THR A 1 170 ? 30.779 22.143 39.989 1.00 40.37 145 THR A N 1
ATOM 1164 C CA . THR A 1 170 ? 30.489 23.055 38.902 1.00 40.77 145 THR A CA 1
ATOM 1165 C C . THR A 1 170 ? 29.245 23.873 39.184 1.00 41.69 145 THR A C 1
ATOM 1166 O O . THR A 1 170 ? 29.034 24.914 38.544 1.00 42.00 145 THR A O 1
ATOM 1170 N N . GLY A 1 171 ? 28.431 23.404 40.136 1.00 40.71 146 GLY A N 1
ATOM 1171 C CA . GLY A 1 171 ? 27.210 24.102 40.492 1.00 38.38 146 GLY A CA 1
ATOM 1172 C C . GLY A 1 171 ? 26.070 23.699 39.588 1.00 40.40 146 GLY A C 1
ATOM 1173 O O . GLY A 1 171 ? 24.956 24.241 39.669 1.00 43.04 146 GLY A O 1
ATOM 1174 N N . ILE A 1 172 ? 26.318 22.734 38.714 1.00 40.77 147 ILE A N 1
ATOM 1175 C CA . ILE A 1 172 ? 25.278 22.308 37.786 1.00 41.71 147 ILE A CA 1
ATOM 1176 C C . ILE A 1 172 ? 25.094 20.783 37.895 1.00 43.47 147 ILE A C 1
ATOM 1177 O O . ILE A 1 172 ? 25.938 20.000 37.416 1.00 45.54 147 ILE A O 1
ATOM 1182 N N . PRO A 1 173 ? 24.011 20.341 38.545 1.00 41.67 148 PRO A N 1
ATOM 1183 C CA . PRO A 1 173 ? 23.727 18.911 38.717 1.00 42.24 148 PRO A CA 1
ATOM 1184 C C . PRO A 1 173 ? 23.109 18.323 37.479 1.00 42.44 148 PRO A C 1
ATOM 1185 O O . PRO A 1 173 ? 22.114 18.850 36.974 1.00 43.37 148 PRO A O 1
ATOM 1189 N N . THR A 1 174 ? 23.651 17.213 36.999 1.00 41.67 149 THR A N 1
ATOM 1190 C CA . THR A 1 174 ? 23.095 16.631 35.796 1.00 42.88 149 THR A CA 1
ATOM 1191 C C . THR A 1 174 ? 23.166 15.118 35.744 1.00 44.05 149 THR A C 1
ATOM 1192 O O . THR A 1 174 ? 24.005 14.501 36.413 1.00 45.02 149 THR A O 1
ATOM 1196 N N . ILE A 1 175 ? 22.266 14.553 34.938 1.00 45.44 150 ILE A N 1
ATOM 1197 C CA . ILE A 1 175 ? 22.173 13.120 34.655 1.00 47.35 150 ILE A CA 1
ATOM 1198 C C . ILE A 1 175 ? 21.851 13.043 33.163 1.00 48.05 150 ILE A C 1
ATOM 1199 O O . ILE A 1 175 ? 21.686 14.076 32.494 1.00 47.21 150 ILE A O 1
ATOM 1204 N N . GLY A 1 176 ? 21.751 11.832 32.635 1.00 49.31 151 GLY A N 1
ATOM 1205 C CA . GLY A 1 176 ? 21.450 11.709 31.227 1.00 51.59 151 GLY A CA 1
ATOM 1206 C C . GLY A 1 176 ? 20.650 10.469 30.911 1.00 53.17 151 GLY A C 1
ATOM 1207 O O . GLY A 1 176 ? 20.635 9.503 31.680 1.00 54.42 151 GLY A O 1
ATOM 1208 N N . ILE A 1 177 ? 19.976 10.498 29.771 1.00 53.57 152 ILE A N 1
ATOM 1209 C CA . ILE A 1 177 ? 19.192 9.360 29.333 1.00 54.25 152 ILE A CA 1
ATOM 1210 C C . ILE A 1 177 ? 19.521 9.076 27.873 1.00 54.98 152 ILE A C 1
ATOM 1211 O O . ILE A 1 177 ? 19.459 9.973 27.020 1.00 54.19 152 ILE A O 1
ATOM 1216 N N . LEU A 1 178 ? 19.902 7.836 27.597 1.00 55.11 153 LEU A N 1
ATOM 1217 C CA . LEU A 1 178 ? 20.226 7.434 26.239 1.00 57.24 153 LEU A CA 1
ATOM 1218 C C . LEU A 1 178 ? 19.146 6.489 25.702 1.00 60.09 153 LEU A C 1
ATOM 1219 O O . LEU A 1 178 ? 18.769 5.520 26.381 1.00 60.49 153 LEU A O 1
ATOM 1224 N N . ASP A 1 179 ? 18.613 6.793 24.518 1.00 62.88 154 ASP A N 1
ATOM 1225 C CA . ASP A 1 179 ? 17.639 5.903 23.890 1.00 65.65 154 ASP A CA 1
ATOM 1226 C C . ASP A 1 179 ? 18.532 5.025 23.043 1.00 66.67 154 ASP A C 1
ATOM 1227 O O . ASP A 1 179 ? 19.096 5.490 22.045 1.00 65.18 154 ASP A O 1
ATOM 1232 N N . THR A 1 180 ? 18.695 3.771 23.453 1.00 69.42 155 THR A N 1
ATOM 1233 C CA . THR A 1 180 ? 19.541 2.847 22.702 1.00 72.83 155 THR A CA 1
ATOM 1234 C C . THR A 1 180 ? 19.017 2.665 21.289 1.00 74.57 155 THR A C 1
ATOM 1235 O O . THR A 1 180 ? 19.790 2.584 20.333 1.00 74.63 155 THR A O 1
ATOM 1239 N N . GLU A 1 181 ? 17.694 2.627 21.173 1.00 77.07 156 GLU A N 1
ATOM 1240 C CA . GLU A 1 181 ? 17.021 2.450 19.891 1.00 79.82 156 GLU A CA 1
ATOM 1241 C C . GLU A 1 181 ? 17.316 3.528 18.841 1.00 79.51 156 GLU A C 1
ATOM 1242 O O . GLU A 1 181 ? 17.572 3.212 17.675 1.00 80.09 156 GLU A O 1
ATOM 1248 N N . LYS A 1 182 ? 17.289 4.794 19.245 1.00 79.25 157 LYS A N 1
ATOM 1249 C CA . LYS A 1 182 ? 17.528 5.892 18.299 1.00 79.19 157 LYS A CA 1
ATOM 1250 C C . LYS A 1 182 ? 18.958 6.462 18.324 1.00 77.54 157 LYS A C 1
ATOM 1251 O O . LYS A 1 182 ? 19.309 7.308 17.495 1.00 75.69 157 LYS A O 1
ATOM 1257 N N . LYS A 1 183 ? 19.772 5.968 19.265 1.00 76.69 158 LYS A N 1
ATOM 1258 C CA . LYS A 1 183 ? 21.160 6.411 19.463 1.00 74.70 158 LYS A CA 1
ATOM 1259 C C . LYS A 1 183 ? 21.178 7.924 19.710 1.00 73.26 158 LYS A C 1
ATOM 1260 O O . LYS A 1 183 ? 22.034 8.655 19.209 1.00 71.35 158 LYS A O 1
ATOM 1266 N N . GLU A 1 184 ? 20.201 8.374 20.489 1.00 71.84 159 GLU A N 1
ATOM 1267 C CA . GLU A 1 184 ? 20.075 9.775 20.828 1.00 70.66 159 GLU A CA 1
ATOM 1268 C C . GLU A 1 184 ? 20.195 9.918 22.338 1.00 68.11 159 GLU A C 1
ATOM 1269 O O . GLU A 1 184 ? 19.724 9.059 23.091 1.00 67.41 159 GLU A O 1
ATOM 1275 N N . TYR A 1 185 ? 20.836 11.003 22.767 1.00 64.32 160 TYR A N 1
ATOM 1276 C CA . TYR A 1 185 ? 21.067 11.255 24.185 1.00 60.22 160 TYR A CA 1
ATOM 1277 C C . TYR A 1 185 ? 20.424 12.551 24.667 1.00 58.11 160 TYR A C 1
ATOM 1278 O O . TYR A 1 185 ? 20.206 13.458 23.897 1.00 56.56 160 TYR A O 1
ATOM 1287 N N . ARG A 1 186 ? 20.126 12.635 25.953 1.00 57.80 161 ARG A N 1
ATOM 1288 C CA . ARG A 1 186 ? 19.528 13.843 26.491 1.00 57.31 161 ARG A CA 1
ATOM 1289 C C . ARG A 1 186 ? 20.110 14.171 27.877 1.00 55.30 161 ARG A C 1
ATOM 1290 O O . ARG A 1 186 ? 20.035 13.331 28.778 1.00 54.56 161 ARG A O 1
ATOM 1298 N N . GLU A 1 187 ? 20.719 15.357 28.029 1.00 53.78 162 GLU A N 1
ATOM 1299 C CA . GLU A 1 187 ? 21.280 15.812 29.319 1.00 52.97 162 GLU A CA 1
ATOM 1300 C C . GLU A 1 187 ? 20.150 16.438 30.084 1.00 51.97 162 GLU A C 1
ATOM 1301 O O . GLU A 1 187 ? 19.417 17.278 29.528 1.00 53.37 162 GLU A O 1
ATOM 1307 N N . ILE A 1 188 ? 20.021 16.059 31.351 1.00 49.34 163 ILE A N 1
ATOM 1308 C CA . ILE A 1 188 ? 18.971 16.589 32.197 1.00 49.45 163 ILE A CA 1
ATOM 1309 C C . ILE A 1 188 ? 19.567 17.346 33.368 1.00 49.44 163 ILE A C 1
ATOM 1310 O O . ILE A 1 188 ? 20.286 16.777 34.213 1.00 49.18 163 ILE A O 1
ATOM 1315 N N . VAL A 1 189 ? 19.292 18.639 33.421 1.00 49.69 164 VAL A N 1
ATOM 1316 C CA . VAL A 1 189 ? 19.775 19.430 34.542 1.00 49.40 164 VAL A CA 1
ATOM 1317 C C . VAL A 1 189 ? 18.768 19.179 35.659 1.00 48.64 164 VAL A C 1
ATOM 1318 O O . VAL A 1 189 ? 17.568 19.303 35.457 1.00 48.74 164 VAL A O 1
ATOM 1322 N N . LEU A 1 190 ? 19.256 18.756 36.815 1.00 49.55 165 LEU A N 1
ATOM 1323 C CA . LEU A 1 190 ? 18.392 18.509 37.967 1.00 50.90 165 LEU A CA 1
ATOM 1324 C C . LEU A 1 190 ? 18.078 19.861 38.601 1.00 51.50 165 LEU A C 1
ATOM 1325 O O . LEU A 1 190 ? 16.924 20.146 38.908 1.00 54.02 165 LEU A O 1
ATOM 1330 N N . MET B 1 26 ? 13.571 41.028 36.731 1.00 74.06 201 MET B N 1
ATOM 1331 C CA . MET B 1 26 ? 14.703 40.698 37.591 1.00 74.33 201 MET B CA 1
ATOM 1332 C C . MET B 1 26 ? 15.439 39.464 37.087 1.00 72.97 201 MET B C 1
ATOM 1333 O O . MET B 1 26 ? 16.029 38.734 37.881 1.00 73.70 201 MET B O 1
ATOM 1338 N N . LYS B 1 27 ? 15.405 39.226 35.780 1.00 70.96 202 LYS B N 1
ATOM 1339 C CA . LYS B 1 27 ? 16.070 38.056 35.194 1.00 68.43 202 LYS B CA 1
ATOM 1340 C C . LYS B 1 27 ? 16.992 38.425 34.035 1.00 66.95 202 LYS B C 1
ATOM 1341 O O . LYS B 1 27 ? 16.610 39.205 33.147 1.00 67.21 202 LYS B O 1
ATOM 1347 N N . ILE B 1 28 ? 18.193 37.846 34.037 1.00 63.59 203 ILE B N 1
ATOM 1348 C CA . ILE B 1 28 ? 19.171 38.099 32.982 1.00 60.79 203 ILE B CA 1
ATOM 1349 C C . ILE B 1 28 ? 19.522 36.843 32.172 1.00 59.04 203 ILE B C 1
ATOM 1350 O O . ILE B 1 28 ? 19.961 35.835 32.734 1.00 59.39 203 ILE B O 1
ATOM 1355 N N . GLY B 1 29 ? 19.341 36.900 30.856 1.00 56.01 204 GLY B N 1
ATOM 1356 C CA . GLY B 1 29 ? 19.708 35.762 30.031 1.00 52.24 204 GLY B CA 1
ATOM 1357 C C . GLY B 1 29 ? 21.219 35.741 29.865 1.00 49.53 204 GLY B C 1
ATOM 1358 O O . GLY B 1 29 ? 21.864 36.790 29.798 1.00 49.59 204 GLY B O 1
ATOM 1359 N N . ILE B 1 30 ? 21.805 34.555 29.816 1.00 47.00 205 ILE B N 1
ATOM 1360 C CA . ILE B 1 30 ? 23.255 34.436 29.649 1.00 45.47 205 ILE B CA 1
ATOM 1361 C C . ILE B 1 30 ? 23.515 33.348 28.614 1.00 44.38 205 ILE B C 1
ATOM 1362 O O . ILE B 1 30 ? 22.956 32.252 28.707 1.00 44.78 205 ILE B O 1
ATOM 1367 N N . MET B 1 31 ? 24.327 33.659 27.608 1.00 41.73 206 MET B N 1
ATOM 1368 C CA . MET B 1 31 ? 24.630 32.690 26.556 1.00 39.63 206 MET B CA 1
ATOM 1369 C C . MET B 1 31 ? 26.013 32.978 26.007 1.00 38.06 206 MET B C 1
ATOM 1370 O O . MET B 1 31 ? 26.636 33.981 26.338 1.00 37.91 206 MET B O 1
ATOM 1375 N N . SER B 1 32 ? 26.513 32.094 25.168 1.00 36.57 207 SER B N 1
ATOM 1376 C CA . SER B 1 32 ? 27.836 32.308 24.588 1.00 35.39 207 SER B CA 1
ATOM 1377 C C . SER B 1 32 ? 28.035 31.233 23.544 1.00 35.88 207 SER B C 1
ATOM 1378 O O . SER B 1 32 ? 27.308 30.239 23.505 1.00 35.91 207 SER B O 1
ATOM 1381 N N . ASP B 1 33 ? 29.021 31.433 22.695 1.00 36.49 208 ASP B N 1
ATOM 1382 C CA . ASP B 1 33 ? 29.351 30.455 21.691 1.00 38.58 208 ASP B CA 1
ATOM 1383 C C . ASP B 1 33 ? 28.233 29.905 20.823 1.00 40.54 208 ASP B C 1
ATOM 1384 O O . ASP B 1 33 ? 28.079 28.679 20.647 1.00 41.02 208 ASP B O 1
ATOM 1389 N N . THR B 1 34 ? 27.481 30.829 20.231 1.00 40.83 209 THR B N 1
ATOM 1390 C CA . THR B 1 34 ? 26.396 30.441 19.367 1.00 42.05 209 THR B CA 1
ATOM 1391 C C . THR B 1 34 ? 26.943 29.815 18.077 1.00 41.01 209 THR B C 1
ATOM 1392 O O . THR B 1 34 ? 26.318 28.924 17.505 1.00 41.52 209 THR B O 1
ATOM 1396 N N . HIS B 1 35 ? 28.131 30.235 17.650 1.00 40.94 210 HIS B N 1
ATOM 1397 C CA . HIS B 1 35 ? 28.728 29.706 16.435 1.00 42.92 210 HIS B CA 1
ATOM 1398 C C . HIS B 1 35 ? 27.777 29.512 15.218 1.00 43.88 210 HIS B C 1
ATOM 1399 O O . HIS B 1 35 ? 27.726 28.430 14.594 1.00 42.23 210 HIS B O 1
ATOM 1406 N N . ASP B 1 36 ? 27.036 30.568 14.884 1.00 44.82 211 ASP B N 1
ATOM 1407 C CA . ASP B 1 36 ? 26.130 30.566 13.724 1.00 46.28 211 ASP B CA 1
ATOM 1408 C C . ASP B 1 36 ? 25.036 29.500 13.764 1.00 48.38 211 ASP B C 1
ATOM 1409 O O . ASP B 1 36 ? 24.398 29.242 12.729 1.00 48.57 211 ASP B O 1
ATOM 1414 N N . HIS B 1 37 ? 24.801 28.881 14.926 1.00 47.94 212 HIS B N 1
ATOM 1415 C CA . HIS B 1 37 ? 23.790 27.826 14.995 1.00 47.21 212 HIS B CA 1
ATOM 1416 C C . HIS B 1 37 ? 22.379 28.414 15.180 1.00 47.98 212 HIS B C 1
ATOM 1417 O O . HIS B 1 37 ? 21.813 28.489 16.303 1.00 46.81 212 HIS B O 1
ATOM 1424 N N . LEU B 1 38 ? 21.823 28.831 14.044 1.00 47.19 213 LEU B N 1
ATOM 1425 C CA . LEU B 1 38 ? 20.508 29.458 13.967 1.00 46.97 213 LEU B CA 1
ATOM 1426 C C . LEU B 1 38 ? 19.398 28.736 14.730 1.00 44.70 213 LEU B C 1
ATOM 1427 O O . LEU B 1 38 ? 18.665 29.334 15.515 1.00 44.59 213 LEU B O 1
ATOM 1432 N N . PRO B 1 39 ? 19.249 27.432 14.518 1.00 44.11 214 PRO B N 1
ATOM 1433 C CA . PRO B 1 39 ? 18.164 26.806 15.282 1.00 44.55 214 PRO B CA 1
ATOM 1434 C C . PRO B 1 39 ? 18.318 27.011 16.810 1.00 46.73 214 PRO B C 1
ATOM 1435 O O . PRO B 1 39 ? 17.334 27.287 17.524 1.00 45.38 214 PRO B O 1
ATOM 1439 N N . ASN B 1 40 ? 19.543 26.862 17.327 1.00 47.52 215 ASN B N 1
ATOM 1440 C CA . ASN B 1 40 ? 19.716 27.051 18.762 1.00 47.66 215 ASN B CA 1
ATOM 1441 C C . ASN B 1 40 ? 19.665 28.516 19.143 1.00 47.11 215 ASN B C 1
ATOM 1442 O O . ASN B 1 40 ? 19.146 28.860 20.215 1.00 45.11 215 ASN B O 1
ATOM 1447 N N . ILE B 1 41 ? 20.184 29.392 18.284 1.00 49.02 216 ILE B N 1
ATOM 1448 C CA . ILE B 1 41 ? 20.096 30.826 18.593 1.00 50.74 216 ILE B CA 1
ATOM 1449 C C . ILE B 1 41 ? 18.606 31.164 18.764 1.00 53.26 216 ILE B C 1
ATOM 1450 O O . ILE B 1 41 ? 18.207 31.819 19.751 1.00 51.09 216 ILE B O 1
ATOM 1455 N N . ARG B 1 42 ? 17.790 30.672 17.815 1.00 55.03 217 ARG B N 1
ATOM 1456 C CA . ARG B 1 42 ? 16.346 30.892 17.834 1.00 56.95 217 ARG B CA 1
ATOM 1457 C C . ARG B 1 42 ? 15.645 30.320 19.066 1.00 57.58 217 ARG B C 1
ATOM 1458 O O . ARG B 1 42 ? 14.732 30.962 19.612 1.00 58.69 217 ARG B O 1
ATOM 1466 N N . LYS B 1 43 ? 16.043 29.126 19.507 1.00 56.84 218 LYS B N 1
ATOM 1467 C CA . LYS B 1 43 ? 15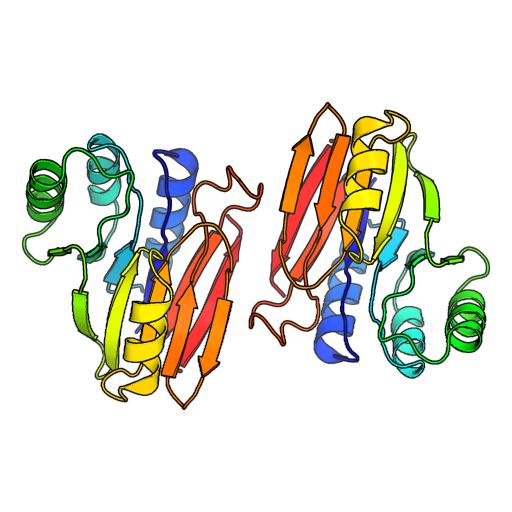.432 28.547 20.701 1.00 56.67 218 LYS B CA 1
ATOM 1468 C C . LYS B 1 43 ? 15.786 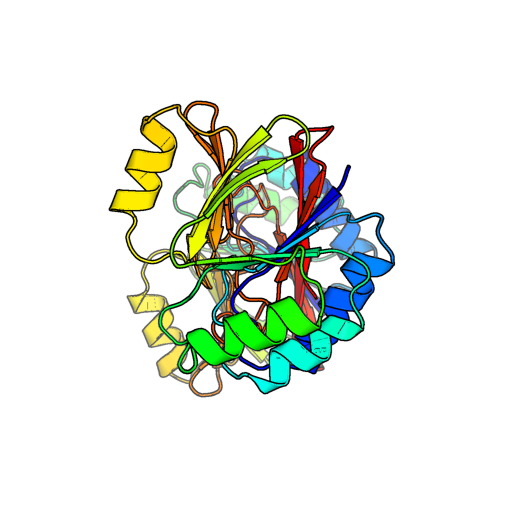29.421 21.906 1.00 56.31 218 LYS B C 1
ATOM 1469 O O . LYS B 1 43 ? 14.952 29.683 22.772 1.00 55.66 218 LYS B O 1
ATOM 1475 N N . ALA B 1 44 ? 17.034 29.866 21.958 1.00 56.06 219 ALA B N 1
ATOM 1476 C CA . ALA B 1 44 ? 17.476 30.698 23.065 1.00 57.00 219 ALA B CA 1
ATOM 1477 C C . ALA B 1 44 ? 16.609 31.944 23.180 1.00 57.19 219 ALA B C 1
ATOM 1478 O O . ALA B 1 44 ? 16.117 32.262 24.262 1.00 57.47 219 ALA B O 1
ATOM 1480 N N . ILE B 1 45 ? 16.431 32.648 22.062 1.00 57.89 220 ILE B N 1
ATOM 1481 C CA . ILE B 1 45 ? 15.632 33.864 22.045 1.00 57.39 220 ILE B CA 1
ATOM 1482 C C . ILE B 1 45 ? 14.227 33.575 22.544 1.00 59.38 220 ILE B C 1
ATOM 1483 O O . ILE B 1 45 ? 13.731 34.271 23.427 1.00 59.26 220 ILE B O 1
ATOM 1488 N N . GLU B 1 46 ? 13.589 32.533 22.009 1.00 61.26 221 GLU B N 1
ATOM 1489 C CA . GLU B 1 46 ? 12.240 32.186 22.462 1.00 63.28 221 GLU B CA 1
ATOM 1490 C C . GLU B 1 46 ? 12.221 31.984 23.978 1.00 62.34 221 GLU B C 1
ATOM 1491 O O . GLU B 1 46 ? 11.328 32.486 24.670 1.00 61.68 221 GLU B O 1
ATOM 1497 N N . ILE B 1 47 ? 13.201 31.242 24.493 1.00 59.78 222 ILE B N 1
ATOM 1498 C CA . ILE B 1 47 ? 13.261 30.981 25.925 1.00 58.90 222 ILE B CA 1
ATOM 1499 C C . ILE B 1 47 ? 13.421 32.275 26.739 1.00 59.53 222 ILE B C 1
ATOM 1500 O O . ILE B 1 47 ? 12.835 32.435 27.812 1.00 58.79 222 ILE B O 1
ATOM 1505 N N . PHE B 1 48 ? 14.213 33.204 26.222 1.00 60.10 223 PHE B N 1
ATOM 1506 C CA . PHE B 1 48 ? 14.444 34.442 26.935 1.00 60.28 223 PHE B CA 1
ATOM 1507 C C . PHE B 1 48 ? 13.196 35.317 26.912 1.00 62.18 223 PHE B C 1
ATOM 1508 O O . PHE B 1 48 ? 12.893 35.985 27.908 1.00 62.35 223 PHE B O 1
ATOM 1516 N N . ASN B 1 49 ? 12.463 35.297 25.791 1.00 64.27 224 ASN B N 1
ATOM 1517 C CA . ASN B 1 49 ? 11.214 36.070 25.660 1.00 65.57 224 ASN B CA 1
ATOM 1518 C C . ASN B 1 49 ? 10.123 35.491 26.584 1.00 67.57 224 ASN B C 1
ATOM 1519 O O . ASN B 1 49 ? 9.540 36.214 27.383 1.00 68.34 224 ASN B O 1
ATOM 1524 N N . ASP B 1 50 ? 9.852 34.193 26.489 1.00 70.28 225 ASP B N 1
ATOM 1525 C CA . ASP B 1 50 ? 8.831 33.572 27.338 1.00 73.61 225 ASP B CA 1
ATOM 1526 C C . ASP B 1 50 ? 9.097 33.850 28.809 1.00 74.97 225 ASP B C 1
ATOM 1527 O O . ASP B 1 50 ? 8.197 33.758 29.645 1.00 75.39 225 ASP B O 1
ATOM 1532 N N . GLU B 1 51 ? 10.341 34.164 29.132 1.00 75.90 226 GLU B N 1
ATOM 1533 C CA . GLU B 1 51 ? 10.697 34.459 30.513 1.00 77.40 226 GLU B CA 1
ATOM 1534 C C . GLU B 1 51 ? 10.685 35.974 30.621 1.00 78.73 226 GLU B C 1
ATOM 1535 O O . GLU B 1 51 ? 10.566 36.657 29.597 1.00 78.84 226 GLU B O 1
ATOM 1541 N N . ASN B 1 52 ? 10.797 36.518 31.832 1.00 79.84 227 ASN B N 1
ATOM 1542 C CA . ASN B 1 52 ? 10.800 37.986 31.964 1.00 81.83 227 ASN B CA 1
ATOM 1543 C C . ASN B 1 52 ? 11.969 38.501 31.096 1.00 80.68 227 ASN B C 1
ATOM 1544 O O . ASN B 1 52 ? 11.767 39.000 29.986 1.00 80.94 227 ASN B O 1
ATOM 1549 N N . VAL B 1 53 ? 13.186 38.346 31.617 1.00 79.52 228 VAL B N 1
ATOM 1550 C CA . VAL B 1 53 ? 14.428 38.722 30.942 1.00 76.82 228 VAL B CA 1
ATOM 1551 C C . VAL B 1 53 ? 14.517 40.145 30.403 1.00 76.11 228 VAL B C 1
ATOM 1552 O O . VAL B 1 53 ? 14.075 40.451 29.287 1.00 75.70 228 VAL B O 1
ATOM 1556 N N . GLU B 1 54 ? 15.115 41.009 31.220 1.00 75.09 229 GLU B N 1
ATOM 1557 C CA . GLU B 1 54 ? 15.311 42.407 30.866 1.00 73.97 229 GLU B CA 1
ATOM 1558 C C . GLU B 1 54 ? 16.455 42.499 29.874 1.00 71.78 229 GLU B C 1
ATOM 1559 O O . GLU B 1 54 ? 16.325 43.092 28.792 1.00 72.41 229 GLU B O 1
ATOM 1565 N N . THR B 1 55 ? 17.584 41.905 30.234 1.00 68.19 230 THR B N 1
ATOM 1566 C CA . THR B 1 55 ? 18.725 41.959 29.339 1.00 65.33 230 THR B CA 1
ATOM 1567 C C . THR B 1 55 ? 19.279 40.555 29.084 1.00 61.08 230 THR B C 1
ATOM 1568 O O . THR B 1 55 ? 18.960 39.603 29.799 1.00 59.98 230 THR B O 1
ATOM 1572 N N . VAL B 1 56 ? 20.086 40.440 28.040 1.00 56.42 231 VAL B N 1
ATOM 1573 C CA . VAL B 1 56 ? 20.698 39.191 27.651 1.00 52.28 231 VAL B CA 1
ATOM 1574 C C . VAL B 1 56 ? 22.169 39.481 27.466 1.00 50.84 231 VAL B C 1
ATOM 1575 O O . VAL B 1 56 ? 22.535 40.473 26.810 1.00 52.28 231 VAL B O 1
ATOM 1579 N N . ILE B 1 57 ? 23.012 38.633 28.051 1.00 47.16 232 ILE B N 1
ATOM 1580 C CA . ILE B 1 57 ? 24.461 38.769 27.942 1.00 44.06 232 ILE B CA 1
ATOM 1581 C C . ILE B 1 57 ? 24.958 37.668 26.986 1.00 45.62 232 ILE B C 1
ATOM 1582 O O . ILE B 1 57 ? 24.573 36.497 27.112 1.00 46.27 232 ILE B O 1
ATOM 1587 N N . HIS B 1 58 ? 25.800 38.035 26.031 1.00 43.93 233 HIS B N 1
ATOM 1588 C CA . HIS B 1 58 ? 26.339 37.084 25.083 1.00 43.62 233 HIS B CA 1
ATOM 1589 C C . HIS B 1 58 ? 27.833 37.411 25.099 1.00 45.21 233 HIS B C 1
ATOM 1590 O O . HIS B 1 58 ? 28.234 38.475 24.635 1.00 45.93 233 HIS B O 1
ATOM 1597 N N . CYS B 1 59 ? 28.646 36.519 25.658 1.00 45.17 234 CYS B N 1
ATOM 1598 C CA . CYS B 1 59 ? 30.093 36.738 25.807 1.00 46.80 234 CYS B CA 1
ATOM 1599 C C . CYS B 1 59 ? 30.719 36.290 24.541 1.00 48.49 234 CYS B C 1
ATOM 1600 O O . CYS B 1 59 ? 31.913 36.452 24.270 1.00 49.12 234 CYS B O 1
ATOM 1603 N N . GLY B 1 60 ? 29.826 35.698 23.787 1.00 50.99 235 GLY B N 1
ATOM 1604 C CA . GLY B 1 60 ? 30.109 34.981 22.580 1.00 51.90 235 GLY B CA 1
ATOM 1605 C C . GLY B 1 60 ? 31.026 35.138 21.444 1.00 51.37 235 GLY B C 1
ATOM 1606 O O . GLY B 1 60 ? 31.688 36.122 21.209 1.00 55.57 235 GLY B O 1
ATOM 1607 N N . ASP B 1 61 ? 31.031 34.031 20.741 1.00 50.99 236 ASP B N 1
ATOM 1608 C CA . ASP B 1 61 ? 31.706 33.844 19.479 1.00 48.75 236 ASP B CA 1
ATOM 1609 C C . ASP B 1 61 ? 30.359 33.730 18.697 1.00 48.20 236 ASP B C 1
ATOM 1610 O O . ASP B 1 61 ? 29.819 32.616 18.527 1.00 47.04 236 ASP B O 1
ATOM 1615 N N . PHE B 1 62 ? 29.757 34.869 18.335 1.00 48.23 237 PHE B N 1
ATOM 1616 C CA . PHE B 1 62 ? 28.463 34.868 17.597 1.00 49.06 237 PHE B CA 1
ATOM 1617 C C . PHE B 1 62 ? 28.848 34.162 16.369 1.00 49.93 237 PHE B C 1
ATOM 1618 O O . PHE B 1 62 ? 28.179 33.259 15.870 1.00 47.59 237 PHE B O 1
ATOM 1626 N N . VAL B 1 63 ? 29.993 34.690 15.957 1.00 52.97 238 VAL B N 1
ATOM 1627 C CA . VAL B 1 63 ? 30.799 34.389 14.828 1.00 54.23 238 VAL B CA 1
ATOM 1628 C C . VAL B 1 63 ? 30.427 35.243 13.646 1.00 54.26 238 VAL B C 1
ATOM 1629 O O . VAL B 1 63 ? 31.115 36.231 13.396 1.00 55.23 238 VAL B O 1
ATOM 1633 N N . SER B 1 64 ? 29.323 34.935 12.967 1.00 53.00 239 SER B N 1
ATOM 1634 C CA . SER B 1 64 ? 28.958 35.694 11.771 1.00 51.83 239 SER B CA 1
ATOM 1635 C C . SER B 1 64 ? 27.940 36.807 11.940 1.00 50.97 239 SER B C 1
ATOM 1636 O O . SER B 1 64 ? 26.969 36.690 12.693 1.00 49.25 239 SER B O 1
ATOM 1639 N N . LEU B 1 65 ? 28.168 37.891 11.206 1.00 51.16 240 LEU B N 1
ATOM 1640 C CA . LEU B 1 65 ? 27.286 39.055 11.225 1.00 50.95 240 LEU B CA 1
ATOM 1641 C C . LEU B 1 65 ? 25.782 38.760 11.062 1.00 49.81 240 LEU B C 1
ATOM 1642 O O . LEU B 1 65 ? 24.952 39.404 11.715 1.00 49.93 240 LEU B O 1
ATOM 1647 N N . PHE B 1 66 ? 25.424 37.800 10.206 1.00 47.39 241 PHE B N 1
ATOM 1648 C CA . PHE B 1 66 ? 24.012 37.500 9.985 1.00 46.93 241 PHE B CA 1
ATOM 1649 C C . PHE B 1 66 ? 23.270 37.016 11.244 1.00 47.83 241 PHE B C 1
ATOM 1650 O O . PHE B 1 66 ? 22.017 37.017 11.304 1.00 45.66 241 PHE B O 1
ATOM 1658 N N . VAL B 1 67 ? 24.043 36.608 12.256 1.00 46.89 242 VAL B N 1
ATOM 1659 C CA . VAL B 1 67 ? 23.463 36.140 13.511 1.00 45.31 242 VAL B CA 1
ATOM 1660 C C . VAL B 1 67 ? 22.788 37.325 14.201 1.00 45.97 242 VAL B C 1
ATOM 1661 O O . VAL B 1 67 ? 21.705 37.192 14.785 1.00 43.88 242 VAL B O 1
ATOM 1665 N N . ILE B 1 68 ? 23.423 38.490 14.136 1.00 49.21 243 ILE B N 1
ATOM 1666 C CA . ILE B 1 68 ? 22.870 39.675 14.796 1.00 51.56 243 ILE B CA 1
ATOM 1667 C C . ILE B 1 68 ? 21.459 39.976 14.341 1.00 54.36 243 ILE B C 1
ATOM 1668 O O . ILE B 1 68 ? 20.630 40.490 15.100 1.00 54.28 243 ILE B O 1
ATOM 1673 N N . LYS B 1 69 ? 21.180 39.655 13.091 1.00 58.89 244 LYS B N 1
ATOM 1674 C CA . LYS B 1 69 ? 19.854 39.903 12.571 1.00 63.56 244 LYS B CA 1
ATOM 1675 C C . LYS B 1 69 ? 18.860 39.138 13.422 1.00 64.55 244 LYS B C 1
ATOM 1676 O O . LYS B 1 69 ? 17.823 39.681 13.836 1.00 66.62 244 LYS B O 1
ATOM 1682 N N . GLU B 1 70 ? 19.180 37.875 13.683 1.00 64.11 245 GLU B N 1
ATOM 1683 C CA . GLU B 1 70 ? 18.318 37.025 14.484 1.00 64.22 245 GLU B CA 1
ATOM 1684 C C . GLU B 1 70 ? 17.934 37.637 15.816 1.00 64.14 245 GLU B C 1
ATOM 1685 O O . GLU B 1 70 ? 16.913 37.262 16.392 1.00 65.18 245 GLU B O 1
ATOM 1691 N N . PHE B 1 71 ? 18.727 38.587 16.298 1.00 64.29 246 PHE B N 1
ATOM 1692 C CA . PHE B 1 71 ? 18.443 39.204 17.584 1.00 66.57 246 PHE B CA 1
ATOM 1693 C C . PHE B 1 71 ? 17.398 40.319 17.595 1.00 68.18 246 PHE B C 1
ATOM 1694 O O . PHE B 1 71 ? 17.102 40.897 18.648 1.00 68.74 246 PHE B O 1
ATOM 1702 N N . GLU B 1 72 ? 16.830 40.614 16.430 1.00 69.31 247 GLU B N 1
ATOM 1703 C CA . GLU B 1 72 ? 15.780 41.626 16.336 1.00 70.57 247 GLU B CA 1
ATOM 1704 C C . GLU B 1 72 ? 14.516 41.052 17.002 1.00 70.88 247 GLU B C 1
ATOM 1705 O O . GLU B 1 72 ? 13.679 41.788 17.543 1.00 70.81 247 GLU B O 1
ATOM 1711 N N . ASN B 1 73 ? 14.402 39.726 16.974 1.00 69.96 248 ASN B N 1
ATOM 1712 C CA . ASN B 1 73 ? 13.262 39.037 17.560 1.00 69.09 248 ASN B CA 1
ATOM 1713 C C . ASN B 1 73 ? 13.349 38.936 19.090 1.00 68.43 248 ASN B C 1
ATOM 1714 O O . ASN B 1 73 ? 12.426 38.430 19.739 1.00 67.48 248 ASN B O 1
ATOM 1719 N N . LEU B 1 74 ? 14.450 39.425 19.666 1.00 67.11 249 LEU B N 1
ATOM 1720 C CA . LEU B 1 74 ? 14.645 39.375 21.118 1.00 66.15 249 LEU B CA 1
ATOM 1721 C C . LEU B 1 74 ? 14.110 40.634 21.799 1.00 66.11 249 LEU B C 1
ATOM 1722 O O . LEU B 1 74 ? 14.578 41.738 21.506 1.00 65.59 249 LEU B O 1
ATOM 1727 N N . ASN B 1 75 ? 13.158 40.467 22.720 1.00 65.70 250 ASN B N 1
ATOM 1728 C CA . ASN B 1 75 ? 12.561 41.604 23.443 1.00 65.52 250 ASN B CA 1
ATOM 1729 C C . ASN B 1 75 ? 13.383 42.018 24.663 1.00 64.99 250 ASN B C 1
ATOM 1730 O O . ASN B 1 75 ? 12.865 42.023 25.779 1.00 65.90 250 ASN B O 1
ATOM 1735 N N . ALA B 1 76 ? 14.649 42.369 24.471 1.00 64.02 251 ALA B N 1
ATOM 1736 C CA . ALA B 1 76 ? 15.497 42.763 25.601 1.00 62.51 251 ALA B CA 1
ATOM 1737 C C . ALA B 1 76 ? 16.785 43.339 25.032 1.00 61.55 251 ALA B C 1
ATOM 1738 O O . ALA B 1 76 ? 17.128 43.053 23.878 1.00 61.64 251 ALA B O 1
ATOM 1740 N N . ASN B 1 77 ? 17.493 44.159 25.808 1.00 60.61 252 ASN B N 1
ATOM 1741 C CA . ASN B 1 77 ? 18.733 44.740 25.285 1.00 59.51 252 ASN B CA 1
ATOM 1742 C C . ASN B 1 77 ? 19.836 43.712 25.418 1.00 57.74 252 ASN B C 1
ATOM 1743 O O . ASN B 1 77 ? 19.681 42.734 26.136 1.00 57.81 252 ASN B O 1
ATOM 1748 N N . ILE B 1 78 ? 20.944 43.954 24.729 1.00 55.95 253 ILE B N 1
ATOM 1749 C CA . ILE B 1 78 ? 22.072 43.032 24.697 1.00 53.85 253 ILE B CA 1
ATOM 1750 C C . ILE B 1 78 ? 23.421 43.598 25.195 1.00 51.91 253 ILE B C 1
ATOM 1751 O O . ILE B 1 78 ? 23.825 44.691 24.790 1.00 51.44 253 ILE B O 1
ATOM 1756 N N . ILE B 1 79 ? 24.091 42.866 26.089 1.00 49.60 254 ILE B N 1
ATOM 1757 C CA . ILE B 1 79 ? 25.417 43.264 26.568 1.00 48.53 254 ILE B CA 1
ATOM 1758 C C . ILE B 1 79 ? 26.346 42.159 26.073 1.00 47.26 254 ILE B C 1
ATOM 1759 O O . ILE B 1 79 ? 26.373 41.063 26.622 1.00 47.97 254 ILE B O 1
ATOM 1764 N N . ALA B 1 80 ? 27.113 42.447 25.039 1.00 46.86 255 ALA B N 1
ATOM 1765 C CA . ALA B 1 80 ? 27.956 41.432 24.436 1.00 47.25 255 ALA B CA 1
ATOM 1766 C C . ALA B 1 80 ? 29.416 41.694 24.592 1.00 48.50 255 ALA B C 1
ATOM 1767 O O . ALA B 1 80 ? 29.825 42.802 24.930 1.00 50.29 255 ALA B O 1
ATOM 1769 N N . THR B 1 81 ? 30.202 40.665 24.297 1.00 48.05 256 THR B N 1
ATOM 1770 C CA . THR B 1 81 ? 31.629 40.736 24.430 1.00 47.35 256 THR B CA 1
ATOM 1771 C C . THR B 1 81 ? 32.202 39.948 23.232 1.00 47.84 256 THR B C 1
ATOM 1772 O O . THR B 1 81 ? 31.497 39.120 22.658 1.00 46.50 256 THR B O 1
ATOM 1776 N N . TYR B 1 82 ? 33.446 40.202 22.831 1.00 48.73 257 TYR B N 1
ATOM 1777 C CA . TYR B 1 82 ? 34.001 39.491 21.667 1.00 52.07 257 TYR B CA 1
ATOM 1778 C C . TYR B 1 82 ? 34.772 38.232 21.996 1.00 51.77 257 TYR B C 1
ATOM 1779 O O . TYR B 1 82 ? 35.527 38.195 22.947 1.00 51.61 257 TYR B O 1
ATOM 1788 N N . GLY B 1 83 ? 34.603 37.220 21.157 1.00 53.35 258 GLY B N 1
ATOM 1789 C CA . GLY B 1 83 ? 35.327 35.983 21.325 1.00 53.98 258 GLY B CA 1
ATOM 1790 C C . GLY B 1 83 ? 36.480 36.040 20.333 1.00 55.90 258 GLY B C 1
ATOM 1791 O O . GLY B 1 83 ? 36.610 37.004 19.572 1.00 54.25 258 GLY B O 1
ATOM 1792 N N . ASN B 1 84 ? 37.306 35.004 20.327 1.00 57.25 259 ASN B N 1
ATOM 1793 C CA . ASN B 1 84 ? 38.450 34.943 19.443 1.00 59.44 259 ASN B CA 1
ATOM 1794 C C . ASN B 1 84 ? 38.028 34.799 17.979 1.00 60.63 259 ASN B C 1
ATOM 1795 O O . ASN B 1 84 ? 38.659 35.364 17.074 1.00 60.66 259 ASN B O 1
ATOM 1800 N N . ASN B 1 85 ? 36.951 34.061 17.741 1.00 61.14 260 ASN B N 1
ATOM 1801 C CA . ASN B 1 85 ? 36.483 33.821 16.384 1.00 61.58 260 ASN B CA 1
ATOM 1802 C C . ASN B 1 85 ? 35.641 34.927 15.764 1.00 63.78 260 ASN B C 1
ATOM 1803 O O . ASN B 1 85 ? 35.262 34.815 14.597 1.00 65.98 260 ASN B O 1
ATOM 1808 N N . ASP B 1 86 ? 35.314 35.977 16.514 1.00 64.30 261 ASP B N 1
ATOM 1809 C CA . ASP B 1 86 ? 34.528 37.067 15.939 1.00 65.80 261 ASP B CA 1
ATOM 1810 C C . ASP B 1 86 ? 35.386 37.915 14.975 1.00 67.87 261 ASP B C 1
ATOM 1811 O O . ASP B 1 86 ? 36.284 38.656 15.400 1.00 68.72 261 ASP B O 1
ATOM 1816 N N . GLY B 1 87 ? 35.099 37.795 13.678 1.00 69.49 262 GLY B N 1
ATOM 1817 C CA . GLY B 1 87 ? 35.855 38.518 12.664 1.00 71.61 262 GLY B CA 1
ATOM 1818 C C . GLY B 1 87 ? 35.493 39.977 12.383 1.00 72.62 262 GLY B C 1
ATOM 1819 O O . GLY B 1 87 ? 36.349 40.875 12.472 1.00 72.57 262 GLY B O 1
ATOM 1820 N N . GLU B 1 88 ? 34.234 40.221 12.035 1.00 72.65 263 GLU B N 1
ATOM 1821 C CA . GLU B 1 88 ? 33.790 41.575 11.723 1.00 73.49 263 GLU B CA 1
ATOM 1822 C C . GLU B 1 88 ? 33.387 42.390 12.957 1.00 71.98 263 GLU B C 1
ATOM 1823 O O . GLU B 1 88 ? 32.220 42.757 13.145 1.00 69.46 263 GLU B O 1
ATOM 1829 N N . ARG B 1 89 ? 34.385 42.705 13.772 1.00 71.83 264 ARG B N 1
ATOM 1830 C CA . ARG B 1 89 ? 34.176 43.435 15.020 1.00 72.30 264 ARG B CA 1
ATOM 1831 C C . ARG B 1 89 ? 33.364 44.731 14.969 1.00 71.89 264 ARG B C 1
ATOM 1832 O O . ARG B 1 89 ? 32.373 44.879 15.693 1.00 70.29 264 ARG B O 1
ATOM 1840 N N . CYS B 1 90 ? 33.744 45.667 14.111 1.00 73.32 265 CYS B N 1
ATOM 1841 C CA . CYS B 1 90 ? 32.983 46.911 14.058 1.00 74.57 265 CYS B CA 1
ATOM 1842 C C . CYS B 1 90 ? 31.608 46.751 13.433 1.00 72.29 265 CYS B C 1
ATOM 1843 O O . CYS B 1 90 ? 30.659 47.400 13.854 1.00 70.98 265 CYS B O 1
ATOM 1846 N N . LYS B 1 91 ? 31.501 45.876 12.441 1.00 71.86 266 LYS B N 1
ATOM 1847 C CA . LYS B 1 91 ? 30.220 45.615 11.800 1.00 72.14 266 LYS B CA 1
ATOM 1848 C C . LYS B 1 91 ? 29.250 44.976 12.809 1.00 71.75 266 LYS B C 1
ATOM 1849 O O . LYS B 1 91 ? 28.047 45.249 12.787 1.00 71.31 266 LYS B O 1
ATOM 1855 N N . LEU B 1 92 ? 29.780 44.116 13.683 1.00 71.56 267 LEU B N 1
ATOM 1856 C CA . LEU B 1 92 ? 28.976 43.464 14.723 1.00 70.06 267 LEU B CA 1
ATOM 1857 C C . LEU B 1 92 ? 28.469 44.545 15.668 1.00 69.51 267 LEU B C 1
ATOM 1858 O O . LEU B 1 92 ? 27.286 44.555 16.042 1.00 67.84 267 LEU B O 1
ATOM 1863 N N . LYS B 1 93 ? 29.356 45.464 16.050 1.00 68.95 268 LYS B N 1
ATOM 1864 C CA . LYS B 1 93 ? 28.940 46.532 16.947 1.00 69.87 268 LYS B CA 1
ATOM 1865 C C . LYS B 1 93 ? 27.849 47.374 16.275 1.00 70.15 268 LYS B C 1
ATOM 1866 O O . LYS B 1 93 ? 26.747 47.560 16.833 1.00 69.39 268 LYS B O 1
ATOM 1872 N N . GLU B 1 94 ? 28.156 47.864 15.071 1.00 69.78 269 GLU B N 1
ATOM 1873 C CA . GLU B 1 94 ? 27.211 48.684 14.317 1.00 69.34 269 GLU B CA 1
ATOM 1874 C C . GLU B 1 94 ? 25.841 48.017 14.231 1.00 68.42 269 GLU B C 1
ATOM 1875 O O . GLU B 1 94 ? 24.828 48.629 14.591 1.00 68.61 269 GLU B O 1
ATOM 1881 N N . TRP B 1 95 ? 25.807 46.762 13.788 1.00 67.37 270 TRP B N 1
ATOM 1882 C CA . TRP B 1 95 ? 24.541 46.040 13.651 1.00 68.53 270 TRP B CA 1
ATOM 1883 C C . TRP B 1 95 ? 23.781 45.816 14.963 1.00 67.73 270 TRP B C 1
ATOM 1884 O O . TRP B 1 95 ? 22.546 45.877 14.987 1.00 66.41 270 TRP B O 1
ATOM 1895 N N . LEU B 1 96 ? 24.506 45.533 16.044 1.00 67.80 271 LEU B N 1
ATOM 1896 C CA . LEU B 1 96 ? 23.857 45.332 17.341 1.00 68.30 271 LEU B CA 1
ATOM 1897 C C . LEU B 1 96 ? 23.175 46.629 17.770 1.00 68.82 271 LEU B C 1
ATOM 1898 O O . LEU B 1 96 ? 22.116 46.597 18.396 1.00 68.54 271 LEU B O 1
ATOM 1903 N N . LYS B 1 97 ? 23.787 47.766 17.434 1.00 70.17 272 LYS B N 1
ATOM 1904 C CA . LYS B 1 97 ? 23.217 49.069 17.776 1.00 71.17 272 LYS B CA 1
ATOM 1905 C C . LYS B 1 97 ? 22.018 49.465 16.904 1.00 71.80 272 LYS B C 1
ATOM 1906 O O . LYS B 1 97 ? 21.167 50.240 17.345 1.00 70.06 272 LYS B O 1
ATOM 1912 N N . ASP B 1 98 ? 21.942 48.927 15.684 1.00 73.41 273 ASP B N 1
ATOM 1913 C CA . ASP B 1 98 ? 20.785 49.190 14.822 1.00 76.04 273 ASP B CA 1
ATOM 1914 C C . ASP B 1 98 ? 19.598 48.498 15.491 1.00 77.21 273 ASP B C 1
ATOM 1915 O O . ASP B 1 98 ? 18.459 48.955 15.385 1.00 79.07 273 ASP B O 1
ATOM 1920 N N . ILE B 1 99 ? 19.862 47.375 16.158 1.00 77.71 274 ILE B N 1
ATOM 1921 C CA . ILE B 1 99 ? 18.806 46.624 16.836 1.00 78.23 274 ILE B CA 1
ATOM 1922 C C . ILE B 1 99 ? 18.332 47.432 18.029 1.00 78.47 274 ILE B C 1
ATOM 1923 O O . ILE B 1 99 ? 17.186 47.309 18.468 1.00 78.94 274 ILE B O 1
ATOM 1928 N N . ASN B 1 100 ? 19.228 48.261 18.553 1.00 78.28 275 ASN B N 1
ATOM 1929 C CA . ASN B 1 100 ? 18.925 49.072 19.720 1.00 78.04 275 ASN B CA 1
ATOM 1930 C C . ASN B 1 100 ? 20.171 49.843 20.117 1.00 78.15 275 ASN B C 1
ATOM 1931 O O . ASN B 1 100 ? 21.270 49.276 20.190 1.00 77.11 275 ASN B O 1
ATOM 1936 N N . GLU B 1 101 ? 19.984 51.144 20.350 1.00 78.36 276 GLU B N 1
ATOM 1937 C CA . GLU B 1 101 ? 21.053 52.059 20.740 1.00 78.33 276 GLU B CA 1
ATOM 1938 C C . GLU B 1 101 ? 21.605 51.698 22.130 1.00 77.08 276 GLU B C 1
ATOM 1939 O O . GLU B 1 101 ? 22.754 52.032 22.455 1.00 76.59 276 GLU B O 1
ATOM 1945 N N . GLU B 1 102 ? 20.785 51.006 22.929 1.00 75.05 277 GLU B N 1
ATOM 1946 C CA . GLU B 1 102 ? 21.168 50.564 24.277 1.00 73.37 277 GLU B CA 1
ATOM 1947 C C . GLU B 1 102 ? 22.241 49.457 24.251 1.00 70.27 277 GLU B C 1
ATOM 1948 O O . GLU B 1 102 ? 23.097 49.380 25.135 1.00 69.86 277 GLU B O 1
ATOM 1954 N N . ASN B 1 103 ? 22.192 48.606 23.234 1.00 66.75 278 ASN B N 1
ATOM 1955 C CA . ASN B 1 103 ? 23.143 47.508 23.108 1.00 63.96 278 ASN B CA 1
ATOM 1956 C C . ASN B 1 103 ? 24.599 47.958 23.073 1.00 63.20 278 ASN B C 1
ATOM 1957 O O . ASN B 1 103 ? 24.918 48.991 22.496 1.00 64.81 278 ASN B O 1
ATOM 1962 N N . ILE B 1 104 ? 25.479 47.165 23.687 1.00 61.55 279 ILE B N 1
ATOM 1963 C CA . ILE B 1 104 ? 26.909 47.459 23.726 1.00 59.42 279 ILE B CA 1
ATOM 1964 C C . ILE B 1 104 ? 27.746 46.185 23.584 1.00 58.09 279 ILE B C 1
ATOM 1965 O O . ILE B 1 104 ? 27.267 45.087 23.875 1.00 56.15 279 ILE B O 1
ATOM 1970 N N . ILE B 1 105 ? 28.996 46.340 23.150 1.00 55.87 280 ILE B N 1
ATOM 1971 C CA . ILE B 1 105 ? 29.879 45.201 22.982 1.00 55.39 280 ILE B CA 1
ATOM 1972 C C . ILE B 1 105 ? 31.352 45.620 22.963 1.00 55.58 280 ILE B C 1
ATOM 1973 O O . ILE B 1 105 ? 31.741 46.556 22.269 1.00 56.09 280 ILE B O 1
ATOM 1978 N N . ASP B 1 106 ? 32.170 44.930 23.741 1.00 56.33 281 ASP B N 1
ATOM 1979 C CA . ASP B 1 106 ? 33.600 45.219 23.798 1.00 57.90 281 ASP B CA 1
ATOM 1980 C C . ASP B 1 106 ? 34.340 43.928 24.165 1.00 57.13 281 ASP B C 1
ATOM 1981 O O . ASP B 1 106 ? 33.720 42.880 24.320 1.00 56.47 281 ASP B O 1
ATOM 1986 N N . ASP B 1 107 ? 35.659 43.988 24.269 1.00 56.83 282 ASP B N 1
ATOM 1987 C CA . ASP B 1 107 ? 36.427 42.810 24.640 1.00 57.49 282 ASP B CA 1
ATOM 1988 C C . ASP B 1 107 ? 36.129 42.450 26.101 1.00 57.80 282 ASP B C 1
ATOM 1989 O O . ASP B 1 107 ? 36.037 41.269 26.481 1.00 57.92 282 ASP B O 1
ATOM 1994 N N . PHE B 1 108 ? 35.976 43.489 26.910 1.00 56.60 283 PHE B N 1
ATOM 1995 C CA . PHE B 1 108 ? 35.671 43.350 28.316 1.00 56.52 283 PHE B CA 1
ATOM 1996 C C . PHE B 1 108 ? 34.542 44.327 28.558 1.00 56.31 283 PHE B C 1
ATOM 1997 O O . PHE B 1 108 ? 34.457 45.357 27.889 1.00 57.36 283 PHE B O 1
ATOM 2005 N N . ILE B 1 109 ? 33.658 43.999 29.486 1.00 55.37 284 ILE B N 1
ATOM 2006 C CA . ILE B 1 109 ? 32.545 44.865 29.811 1.00 54.54 284 ILE B CA 1
ATOM 2007 C C . ILE B 1 109 ? 32.462 44.911 31.311 1.00 55.82 284 ILE B C 1
ATOM 2008 O O . ILE B 1 109 ? 32.484 43.883 31.977 1.00 55.57 284 ILE B O 1
ATOM 2013 N N . SER B 1 110 ? 32.371 46.115 31.844 1.00 57.49 285 SER B N 1
ATOM 2014 C CA . SER B 1 110 ? 32.250 46.299 33.279 1.00 59.10 285 SER B CA 1
ATOM 2015 C C . SER B 1 110 ? 31.001 47.174 33.431 1.00 60.53 285 SER B C 1
ATOM 2016 O O . SER B 1 110 ? 31.003 48.319 32.974 1.00 60.02 285 SER B O 1
ATOM 2019 N N . VAL B 1 111 ? 29.937 46.617 34.022 1.00 62.48 286 VAL B N 1
ATOM 2020 C CA . VAL B 1 111 ? 28.659 47.325 34.216 1.00 63.89 286 VAL B CA 1
ATOM 2021 C C . VAL B 1 111 ? 27.958 46.923 35.487 1.00 65.78 286 VAL B C 1
ATOM 2022 O O . VAL B 1 111 ? 28.336 45.934 36.125 1.00 66.37 286 VAL B O 1
ATOM 2026 N N . GLU B 1 112 ? 26.930 47.698 35.844 1.00 67.96 287 GLU B N 1
ATOM 2027 C CA . GLU B 1 112 ? 26.119 47.433 37.034 1.00 70.40 287 GLU B CA 1
ATOM 2028 C C . GLU B 1 112 ? 24.695 47.161 36.557 1.00 70.90 287 GLU B C 1
ATOM 2029 O O . GLU B 1 112 ? 24.180 47.865 35.685 1.00 71.05 287 GLU B O 1
ATOM 2035 N N . ILE B 1 113 ? 24.068 46.128 37.114 1.00 71.48 288 ILE B N 1
ATOM 2036 C CA . ILE B 1 113 ? 22.709 45.748 36.724 1.00 71.54 288 ILE B CA 1
ATOM 2037 C C . ILE B 1 113 ? 21.998 45.316 37.997 1.00 72.77 288 ILE B C 1
ATOM 2038 O O . ILE B 1 113 ? 22.570 44.586 38.814 1.00 73.17 288 ILE B O 1
ATOM 2043 N N . ASP B 1 114 ? 20.764 45.777 38.169 1.00 73.93 289 ASP B N 1
ATOM 2044 C CA . ASP B 1 114 ? 19.978 45.475 39.360 1.00 76.06 289 ASP B CA 1
ATOM 2045 C C . ASP B 1 114 ? 20.844 45.560 40.615 1.00 76.47 289 ASP B C 1
ATOM 2046 O O . ASP B 1 114 ? 20.821 44.668 41.471 1.00 76.61 289 ASP B O 1
ATOM 2051 N N . ASP B 1 115 ? 21.610 46.649 40.700 1.00 76.78 290 ASP B N 1
ATOM 2052 C CA . ASP B 1 115 ? 22.504 46.929 41.830 1.00 77.12 290 ASP B CA 1
ATOM 2053 C C . ASP B 1 115 ? 23.599 45.888 42.054 1.00 75.43 290 ASP B C 1
ATOM 2054 O O . ASP B 1 115 ? 24.029 45.645 43.188 1.00 75.88 290 ASP B O 1
ATOM 2059 N N . LEU B 1 116 ? 24.049 45.287 40.955 1.00 73.22 291 LEU B N 1
ATOM 2060 C CA . LEU B 1 116 ? 25.093 44.270 40.983 1.00 70.26 291 LEU B CA 1
ATOM 2061 C C . LEU B 1 116 ? 26.240 44.653 40.062 1.00 68.25 291 LEU B C 1
ATOM 2062 O O . LEU B 1 116 ? 26.015 45.091 38.930 1.00 68.36 291 LEU B O 1
ATOM 2067 N N . LYS B 1 117 ? 27.468 44.497 40.552 1.00 65.88 292 LYS B N 1
ATOM 2068 C CA . LYS B 1 117 ? 28.650 44.811 39.757 1.00 63.56 292 LYS B CA 1
ATOM 2069 C C . LYS B 1 117 ? 29.071 43.578 38.932 1.00 60.49 292 LYS B C 1
ATOM 2070 O O . LYS B 1 117 ? 29.589 42.592 39.479 1.00 59.95 292 LYS B O 1
ATOM 2076 N N . PHE B 1 118 ? 28.854 43.648 37.622 1.00 56.80 293 PHE B N 1
ATOM 2077 C CA . PHE B 1 118 ? 29.201 42.552 36.702 1.00 53.53 293 PHE B CA 1
ATOM 2078 C C . PHE B 1 118 ? 30.492 42.755 35.922 1.00 51.07 293 PHE B C 1
ATOM 2079 O O . PHE B 1 118 ? 30.782 43.858 35.457 1.00 52.60 293 PHE B O 1
ATOM 2087 N N . PHE B 1 119 ? 31.273 41.702 35.756 1.00 47.78 294 PHE B N 1
ATOM 2088 C CA . PHE B 1 119 ? 32.442 41.818 34.888 1.00 46.03 294 PHE B CA 1
ATOM 2089 C C . PHE B 1 119 ? 32.124 40.770 33.789 1.00 45.68 294 PHE B C 1
ATOM 2090 O O . PHE B 1 119 ? 31.760 39.631 34.095 1.00 44.48 294 PHE B O 1
ATOM 2098 N N . ILE B 1 120 ? 32.228 41.135 32.519 1.00 43.73 295 ILE B N 1
ATOM 2099 C CA . ILE B 1 120 ? 31.903 40.167 31.492 1.00 43.59 295 ILE B CA 1
ATOM 2100 C C . ILE B 1 120 ? 32.995 40.078 30.467 1.00 43.79 295 ILE B C 1
ATOM 2101 O O . ILE B 1 120 ? 33.544 41.085 30.058 1.00 42.69 295 ILE B O 1
ATOM 2106 N N . THR B 1 121 ? 33.320 38.859 30.058 1.00 44.23 296 THR B N 1
ATOM 2107 C CA . THR B 1 121 ? 34.345 38.682 29.052 1.00 45.43 296 THR B CA 1
ATOM 2108 C C . THR B 1 121 ? 34.232 37.304 28.404 1.00 45.83 296 THR B C 1
ATOM 2109 O O . THR B 1 121 ? 33.510 36.432 28.897 1.00 44.06 296 THR B O 1
ATOM 2113 N N . HIS B 1 122 ? 34.918 37.091 27.288 1.00 46.32 297 HIS B N 1
ATOM 2114 C CA . HIS B 1 122 ? 34.857 35.751 26.704 1.00 47.54 297 HIS B CA 1
ATOM 2115 C C . HIS B 1 122 ? 35.934 34.975 27.479 1.00 49.21 297 HIS B C 1
ATOM 2116 O O . HIS B 1 122 ? 36.951 35.547 27.878 1.00 49.40 297 HIS B O 1
ATOM 2123 N N . GLY B 1 123 ? 35.720 33.689 27.715 1.00 51.22 298 GLY B N 1
ATOM 2124 C CA . GLY B 1 123 ? 36.697 32.937 28.476 1.00 55.29 298 GLY B CA 1
ATOM 2125 C C . GLY B 1 123 ? 38.081 32.732 27.883 1.00 59.72 298 GLY B C 1
ATOM 2126 O O . GLY B 1 123 ? 38.482 31.601 27.677 1.00 60.46 298 GLY B O 1
ATOM 2127 N N . HIS B 1 124 ? 38.844 33.792 27.642 1.00 64.94 299 HIS B N 1
ATOM 2128 C CA . HIS B 1 124 ? 40.184 33.615 27.071 1.00 69.20 299 HIS B CA 1
ATOM 2129 C C . HIS B 1 124 ? 41.218 33.233 28.139 1.00 69.72 299 HIS B C 1
ATOM 2130 O O . HIS B 1 124 ? 41.417 32.036 28.385 1.00 71.25 299 HIS B O 1
ATOM 2137 N N . HIS B 1 125 ? 41.883 34.206 28.778 1.00 69.39 300 HIS B N 1
ATOM 2138 C CA . HIS B 1 125 ? 42.882 33.842 29.804 1.00 69.26 300 HIS B CA 1
ATOM 2139 C C . HIS B 1 125 ? 42.329 33.837 31.252 1.00 67.80 300 HIS B C 1
ATOM 2140 O O . HIS B 1 125 ? 41.607 34.753 31.681 1.00 66.09 300 HIS B O 1
ATOM 2147 N N . GLN B 1 126 ? 42.671 32.771 31.979 1.00 66.58 301 GLN B N 1
ATOM 2148 C CA . GLN B 1 126 ? 42.260 32.583 33.366 1.00 66.00 301 GLN B CA 1
ATOM 2149 C C . GLN B 1 126 ? 42.848 33.665 34.257 1.00 62.61 301 GLN B C 1
ATOM 2150 O O . GLN B 1 126 ? 42.276 33.982 35.292 1.00 63.38 301 GLN B O 1
ATOM 2156 N N . SER B 1 127 ? 43.991 34.223 33.868 1.00 59.38 302 SER B N 1
ATOM 2157 C CA . SER B 1 127 ? 44.628 35.262 34.669 1.00 56.39 302 SER B CA 1
ATOM 2158 C C . SER B 1 127 ? 43.736 36.515 34.852 1.00 54.33 302 SER B C 1
ATOM 2159 O O . SER B 1 127 ? 43.844 37.216 35.852 1.00 53.10 302 SER B O 1
ATOM 2162 N N . VAL B 1 128 ? 42.856 36.775 33.885 1.00 53.58 303 VAL B N 1
ATOM 2163 C CA . VAL B 1 128 ? 41.932 37.906 33.941 1.00 52.40 303 VAL B CA 1
ATOM 2164 C C . VAL B 1 128 ? 40.728 37.488 34.780 1.00 52.26 303 VAL B C 1
ATOM 2165 O O . VAL B 1 128 ? 40.131 38.318 35.468 1.00 52.32 303 VAL B O 1
ATOM 2169 N N . LEU B 1 129 ? 40.363 36.204 34.703 1.00 51.55 304 LEU B N 1
ATOM 2170 C CA . LEU B 1 129 ? 39.245 35.673 35.488 1.00 50.57 304 LEU B CA 1
ATOM 2171 C C . LEU B 1 129 ? 39.610 35.804 36.944 1.00 50.35 304 LEU B C 1
ATOM 2172 O O . LEU B 1 129 ? 38.835 36.345 37.719 1.00 48.83 304 LEU B O 1
ATOM 2177 N N . GLU B 1 130 ? 40.796 35.317 37.301 1.00 51.50 305 GLU B N 1
ATOM 2178 C CA . GLU B 1 130 ? 41.282 35.389 38.684 1.00 55.48 305 GLU B CA 1
ATOM 2179 C C . GLU B 1 130 ? 41.392 36.803 39.269 1.00 54.84 305 GLU B C 1
ATOM 2180 O O . GLU B 1 130 ? 40.939 37.011 40.392 1.00 54.77 305 GLU B O 1
ATOM 2186 N N . MET B 1 131 ? 42.000 37.756 38.543 1.00 52.76 306 MET B N 1
ATOM 2187 C CA . MET B 1 131 ? 42.104 39.136 39.053 1.00 51.73 306 MET B CA 1
ATOM 2188 C C . MET B 1 131 ? 40.700 39.659 39.277 1.00 50.10 306 MET B C 1
ATOM 2189 O O . MET B 1 131 ? 40.429 40.342 40.249 1.00 49.10 306 MET B O 1
ATOM 2194 N N . ALA B 1 132 ? 39.812 39.360 38.336 1.00 51.11 307 ALA B N 1
ATOM 2195 C CA . ALA B 1 132 ? 38.429 39.814 38.418 1.00 51.45 307 ALA B CA 1
ATOM 2196 C C . ALA B 1 132 ? 37.767 39.326 39.706 1.00 50.95 307 ALA B C 1
ATOM 2197 O O . ALA B 1 132 ? 37.119 40.100 40.406 1.00 52.66 307 ALA B O 1
ATOM 2199 N N . ILE B 1 133 ? 37.934 38.047 40.014 1.00 50.09 308 ILE B N 1
ATOM 2200 C CA . ILE B 1 133 ? 37.373 37.451 41.223 1.00 50.20 308 ILE B CA 1
ATOM 2201 C C . ILE B 1 133 ? 38.043 38.024 42.490 1.00 51.42 308 ILE B C 1
ATOM 2202 O O . ILE B 1 133 ? 37.376 38.530 43.391 1.00 50.90 308 ILE B O 1
ATOM 2207 N N . LYS B 1 134 ? 39.367 37.947 42.538 1.00 51.51 309 LYS B N 1
ATOM 2208 C CA . LYS B 1 134 ? 40.125 38.405 43.689 1.00 53.17 309 LYS B CA 1
ATOM 2209 C C . LYS B 1 134 ? 40.221 39.901 43.900 1.00 53.61 309 LYS B C 1
ATOM 2210 O O . LYS B 1 134 ? 40.629 40.342 44.966 1.00 53.45 309 LYS B O 1
ATOM 2216 N N . SER B 1 135 ? 39.866 40.693 42.899 1.00 54.98 310 SER B N 1
ATOM 2217 C CA . SER B 1 135 ? 39.978 42.132 43.052 1.00 54.90 310 SER B CA 1
ATOM 2218 C C . SER B 1 135 ? 38.920 42.615 44.036 1.00 55.47 310 SER B C 1
ATOM 2219 O O . SER B 1 135 ? 39.125 43.597 44.738 1.00 57.14 310 SER B O 1
ATOM 2222 N N . GLY B 1 136 ? 37.797 41.910 44.092 1.00 55.26 311 GLY B N 1
ATOM 2223 C CA . GLY B 1 136 ? 36.719 42.290 44.991 1.00 53.56 311 GLY B CA 1
ATOM 2224 C C . GLY B 1 136 ? 35.864 43.386 44.376 1.00 53.47 311 GLY B C 1
ATOM 2225 O O . GLY B 1 136 ? 34.895 43.870 44.975 1.00 53.48 311 GLY B O 1
ATOM 2226 N N . LEU B 1 137 ? 36.206 43.794 43.161 1.00 51.73 312 LEU B N 1
ATOM 2227 C CA . LEU B 1 137 ? 35.443 44.863 42.537 1.00 49.83 312 LEU B CA 1
ATOM 2228 C C . LEU B 1 137 ? 34.108 44.424 41.969 1.00 49.28 312 LEU B C 1
ATOM 2229 O O . LEU B 1 137 ? 33.235 45.255 41.722 1.00 51.04 312 LEU B O 1
ATOM 2234 N N . TYR B 1 138 ? 33.930 43.123 41.778 1.00 48.17 313 TYR B N 1
ATOM 2235 C CA . TYR B 1 138 ? 32.699 42.629 41.179 1.00 47.97 313 TYR B CA 1
ATOM 2236 C C . TYR B 1 138 ? 31.930 41.603 42.016 1.00 48.89 313 TYR B C 1
ATOM 2237 O O . TYR B 1 138 ? 32.507 40.881 42.844 1.00 48.01 313 TYR B O 1
ATOM 2246 N N . ASP B 1 139 ? 30.622 41.561 41.771 1.00 49.89 314 ASP B N 1
ATOM 2247 C CA . ASP B 1 139 ? 29.699 40.641 42.431 1.00 51.42 314 ASP B CA 1
ATOM 2248 C C . ASP B 1 139 ? 29.472 39.427 41.536 1.00 50.98 314 ASP B C 1
ATOM 2249 O O . ASP B 1 139 ? 29.180 38.333 42.014 1.00 51.76 314 ASP B O 1
ATOM 2254 N N . VAL B 1 140 ? 29.587 39.640 40.232 1.00 49.50 315 VAL B N 1
ATOM 2255 C CA . VAL B 1 140 ? 29.374 38.580 39.269 1.00 50.42 315 VAL B CA 1
ATOM 2256 C C . VAL B 1 140 ? 30.407 38.649 38.147 1.00 50.64 315 VAL B C 1
ATOM 2257 O O . VAL B 1 140 ? 30.706 39.737 37.624 1.00 51.24 315 VAL B O 1
ATOM 2261 N N . VAL B 1 141 ? 30.974 37.494 37.796 1.00 48.70 316 VAL B N 1
ATOM 2262 C CA . VAL B 1 141 ? 31.944 37.423 36.712 1.00 46.00 316 VAL B CA 1
ATOM 2263 C C . VAL B 1 141 ? 31.390 36.378 35.740 1.00 47.17 316 VAL B C 1
ATOM 2264 O O . VAL B 1 141 ? 31.260 35.204 36.112 1.00 46.52 316 VAL B O 1
ATOM 2268 N N . ILE B 1 142 ? 30.992 36.821 34.535 1.00 46.14 317 ILE B N 1
ATOM 2269 C CA . ILE B 1 142 ? 30.496 35.931 33.477 1.00 45.05 317 ILE B CA 1
ATOM 2270 C C . ILE B 1 142 ? 31.753 35.715 32.621 1.00 45.84 317 ILE B C 1
ATOM 2271 O O . ILE B 1 142 ? 32.320 36.661 32.046 1.00 45.37 317 ILE B O 1
ATOM 2276 N N . TYR B 1 143 ? 32.201 34.473 32.555 1.00 45.29 318 TYR B N 1
ATOM 2277 C CA . TYR B 1 143 ? 33.422 34.131 31.834 1.00 44.36 318 TYR B CA 1
ATOM 2278 C C . TYR B 1 143 ? 32.979 33.087 30.830 1.00 43.67 318 TYR B C 1
ATOM 2279 O O . TYR B 1 143 ? 33.196 31.891 31.033 1.00 45.84 318 TYR B O 1
ATOM 2288 N N . GLY B 1 144 ? 32.353 33.544 29.751 1.00 42.51 319 GLY B N 1
ATOM 2289 C CA . GLY B 1 144 ? 31.809 32.630 28.757 1.00 41.40 319 GLY B CA 1
ATOM 2290 C C . GLY B 1 144 ? 32.692 31.921 27.749 1.00 40.06 319 GLY B C 1
ATOM 2291 O O . GLY B 1 144 ? 33.563 32.538 27.120 1.00 39.40 319 GLY B O 1
ATOM 2292 N N . HIS B 1 145 ? 32.474 30.612 27.624 1.00 38.06 320 HIS B N 1
ATOM 2293 C CA . HIS B 1 145 ? 33.177 29.780 26.660 1.00 40.00 320 HIS B CA 1
ATOM 2294 C C . HIS B 1 145 ? 32.608 28.360 26.590 1.00 41.06 320 HIS B C 1
ATOM 2295 O O . HIS B 1 145 ? 31.737 27.984 27.383 1.00 40.69 320 HIS B O 1
ATOM 2302 N N . THR B 1 146 ? 33.054 27.581 25.615 1.00 42.42 321 THR B N 1
ATOM 2303 C CA . THR B 1 146 ? 32.471 26.268 25.429 1.00 43.56 321 THR B CA 1
ATOM 2304 C C . THR B 1 146 ? 32.718 25.266 26.567 1.00 44.44 321 THR B C 1
ATOM 2305 O O . THR B 1 146 ? 31.770 24.598 27.029 1.00 45.44 321 THR B O 1
ATOM 2309 N N . HIS B 1 147 ? 33.942 25.177 27.057 1.00 43.70 322 HIS B N 1
ATOM 2310 C CA . HIS B 1 147 ? 34.214 24.265 28.153 1.00 45.33 322 HIS B CA 1
ATOM 2311 C C . HIS B 1 147 ? 34.204 24.908 29.562 1.00 44.62 322 HIS B C 1
ATOM 2312 O O . HIS B 1 147 ? 34.182 26.136 29.718 1.00 42.25 322 HIS B O 1
ATOM 2319 N N . GLU B 1 148 ? 34.224 24.053 30.584 1.00 44.12 323 GLU B N 1
ATOM 2320 C CA . GLU B 1 148 ? 34.208 24.480 31.979 1.00 43.26 323 GLU B CA 1
ATOM 2321 C C . GLU B 1 148 ? 32.965 25.281 32.379 1.00 40.68 323 GLU B C 1
ATOM 2322 O O . GLU B 1 148 ? 33.054 26.386 32.938 1.00 34.48 323 GLU B O 1
ATOM 2328 N N . ARG B 1 149 ? 31.804 24.695 32.082 1.00 40.52 324 ARG B N 1
ATOM 2329 C CA . ARG B 1 149 ? 30.515 25.293 32.408 1.00 42.60 324 ARG B CA 1
ATOM 2330 C C . ARG B 1 149 ? 30.423 25.297 33.930 1.00 42.39 324 ARG B C 1
ATOM 2331 O O . ARG B 1 149 ? 30.732 24.301 34.588 1.00 42.19 324 ARG B O 1
ATOM 2339 N N . VAL B 1 150 ? 29.986 26.412 34.491 1.00 42.03 325 VAL B N 1
ATOM 2340 C CA . VAL B 1 150 ? 29.936 26.504 35.922 1.00 43.61 325 VAL B CA 1
ATOM 2341 C C . VAL B 1 150 ? 29.047 27.623 36.433 1.00 44.21 325 VAL B C 1
ATOM 2342 O O . VAL B 1 150 ? 28.725 28.572 35.723 1.00 44.09 325 VAL B O 1
ATOM 2346 N N . PHE B 1 151 ? 28.628 27.466 37.676 1.00 45.59 326 PHE B N 1
ATOM 2347 C CA . PHE B 1 151 ? 27.874 28.477 38.399 1.00 47.74 326 PHE B CA 1
ATOM 2348 C C . PHE B 1 151 ? 28.339 28.224 39.819 1.00 49.64 326 PHE B C 1
ATOM 2349 O O . PHE B 1 151 ? 27.779 27.383 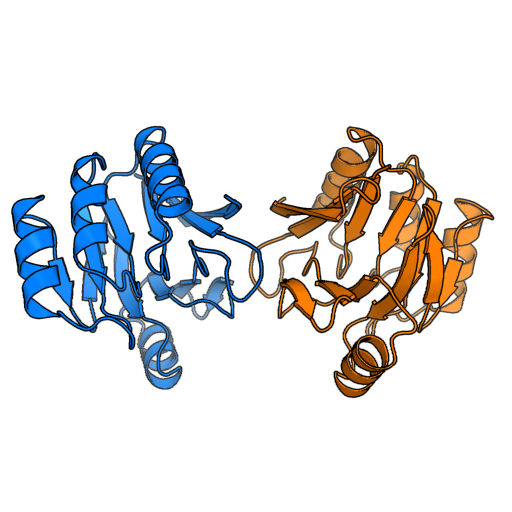40.509 1.00 48.50 326 PHE B O 1
ATOM 2357 N N . GLU B 1 152 ? 29.383 28.925 40.243 1.00 51.84 327 GLU B N 1
ATOM 2358 C CA . GLU B 1 152 ? 29.943 28.723 41.563 1.00 54.25 327 GLU B CA 1
ATOM 2359 C C . GLU B 1 152 ? 30.190 30.062 42.191 1.00 55.84 327 GLU B C 1
ATOM 2360 O O . GLU B 1 152 ? 30.085 31.084 41.527 1.00 55.03 327 GLU B O 1
ATOM 2366 N N . GLU B 1 153 ? 30.509 30.053 43.481 1.00 58.51 328 GLU B N 1
ATOM 2367 C CA . GLU B 1 153 ? 30.804 31.283 44.199 1.00 60.90 328 GLU B CA 1
ATOM 2368 C C . GLU B 1 153 ? 32.183 31.152 44.799 1.00 60.58 328 GLU B C 1
ATOM 2369 O O . GLU B 1 153 ? 32.430 30.235 45.564 1.00 61.22 328 GLU B O 1
ATOM 2375 N N . VAL B 1 154 ? 33.100 32.031 44.415 1.00 60.04 329 VAL B N 1
ATOM 2376 C CA . VAL B 1 154 ? 34.425 31.989 44.991 1.00 60.56 329 VAL B CA 1
ATOM 2377 C C . VAL B 1 154 ? 34.718 33.380 45.531 1.00 60.98 329 VAL B C 1
ATOM 2378 O O . VAL B 1 154 ? 34.518 34.378 44.834 1.00 60.49 329 VAL B O 1
ATOM 2382 N N . ASP B 1 155 ? 35.137 33.414 46.801 1.00 60.97 330 ASP B N 1
ATOM 2383 C CA . ASP B 1 155 ? 35.439 34.628 47.537 1.00 61.31 330 ASP B CA 1
ATOM 2384 C C . ASP B 1 155 ? 34.283 35.604 47.467 1.00 61.65 330 ASP B C 1
ATOM 2385 O O . ASP B 1 155 ? 34.488 36.810 47.274 1.00 61.16 330 ASP B O 1
ATOM 2390 N N . ASP B 1 156 ? 33.062 35.094 47.607 1.00 61.57 331 ASP B N 1
ATOM 2391 C CA . ASP B 1 156 ? 31.880 35.968 47.566 1.00 62.35 331 ASP B CA 1
ATOM 2392 C C . ASP B 1 156 ? 31.519 36.521 46.174 1.00 60.59 331 ASP B C 1
ATOM 2393 O O . ASP B 1 156 ? 30.600 37.349 46.052 1.00 59.41 331 ASP B O 1
ATOM 2398 N N . VAL B 1 157 ? 32.237 36.082 45.135 1.00 57.38 332 VAL B N 1
ATOM 2399 C CA . VAL B 1 157 ? 31.965 36.544 43.782 1.00 54.09 332 VAL B CA 1
ATOM 2400 C C . VAL B 1 157 ? 31.283 35.431 42.990 1.00 52.07 332 VAL B C 1
ATOM 2401 O O . VAL B 1 157 ? 31.802 34.321 42.918 1.00 51.41 332 VAL B O 1
ATOM 2405 N N . LEU B 1 158 ? 30.110 35.703 42.427 1.00 49.58 333 LEU B N 1
ATOM 2406 C CA . LEU B 1 158 ? 29.437 34.680 41.632 1.00 49.49 333 LEU B CA 1
ATOM 2407 C C . LEU B 1 158 ? 30.124 34.547 40.263 1.00 48.69 333 LEU B C 1
ATOM 2408 O O . LEU B 1 158 ? 30.196 35.526 39.479 1.00 47.99 333 LEU B O 1
ATOM 2413 N N . VAL B 1 159 ? 30.635 33.348 39.990 1.00 45.84 334 VAL B N 1
ATOM 2414 C CA . VAL B 1 159 ? 31.296 33.052 38.735 1.00 43.90 334 VAL B CA 1
ATOM 2415 C C . VAL B 1 159 ? 30.371 32.199 37.844 1.00 44.83 334 VAL B C 1
ATOM 2416 O O . VAL B 1 159 ? 29.892 31.141 38.247 1.00 46.40 334 VAL B O 1
ATOM 2420 N N . ILE B 1 160 ? 30.091 32.674 36.638 1.00 43.79 335 ILE B N 1
ATOM 2421 C CA . ILE B 1 160 ? 29.215 31.936 35.750 1.00 41.73 335 ILE B CA 1
ATOM 2422 C C . ILE B 1 160 ? 29.743 31.772 34.328 1.00 40.80 335 ILE B C 1
ATOM 2423 O O . ILE B 1 160 ? 30.256 32.727 33.750 1.00 39.48 335 ILE B O 1
ATOM 2428 N N . ASN B 1 161 ? 29.607 30.564 33.783 1.00 39.88 336 ASN B N 1
ATOM 2429 C CA . ASN B 1 161 ? 29.940 30.283 32.386 1.00 41.33 336 ASN B CA 1
ATOM 2430 C C . ASN B 1 161 ? 28.840 29.353 31.878 1.00 42.09 336 ASN B C 1
ATOM 2431 O O . ASN B 1 161 ? 28.787 28.183 32.267 1.00 41.97 336 ASN B O 1
ATOM 2436 N N . PRO B 1 162 ? 27.971 29.844 30.976 1.00 41.42 337 PRO B N 1
ATOM 2437 C CA . PRO B 1 162 ? 26.875 29.030 30.444 1.00 42.03 337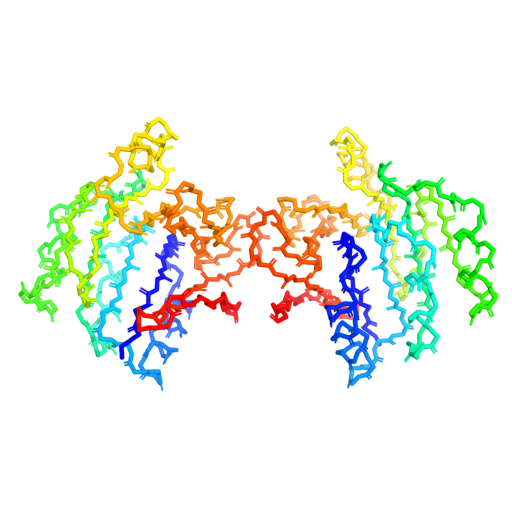 PRO B CA 1
ATOM 2438 C C . PRO B 1 162 ? 27.267 27.939 29.439 1.00 41.23 337 PRO B C 1
ATOM 2439 O O . PRO B 1 162 ? 26.480 27.056 29.135 1.00 43.84 337 PRO B O 1
ATOM 2443 N N . GLY B 1 163 ? 28.475 27.971 28.920 1.00 41.03 338 GLY B N 1
ATOM 2444 C CA . GLY B 1 163 ? 28.811 26.938 27.967 1.00 40.28 338 GLY B CA 1
ATOM 2445 C C . GLY B 1 163 ? 28.350 27.306 26.567 1.00 40.05 338 GLY B C 1
ATOM 2446 O O . GLY B 1 163 ? 27.849 28.392 26.345 1.00 39.55 338 GLY B O 1
ATOM 2447 N N . GLU B 1 164 ? 28.515 26.376 25.628 1.00 39.83 339 GLU B N 1
ATOM 2448 C CA . GLU B 1 164 ? 28.180 26.595 24.244 1.00 40.54 339 GLU B CA 1
ATOM 2449 C C . GLU B 1 164 ? 26.702 26.492 23.944 1.00 41.15 339 GLU B C 1
ATOM 2450 O O . GLU B 1 164 ? 26.036 25.523 24.334 1.00 41.07 339 GLU B O 1
ATOM 2456 N N . CYS B 1 165 ? 26.182 27.498 23.246 1.00 40.65 340 CYS B N 1
ATOM 2457 C CA . CYS B 1 165 ? 24.772 27.487 22.856 1.00 41.13 340 CYS B CA 1
ATOM 2458 C C . CYS B 1 165 ? 24.604 26.536 21.651 1.00 39.36 340 CYS B C 1
ATOM 2459 O O . CYS B 1 165 ? 23.604 25.850 21.542 1.00 37.66 340 CYS B O 1
ATOM 2462 N N . CYS B 1 166 ? 25.600 26.459 20.775 1.00 38.73 341 CYS B N 1
ATOM 2463 C CA . CYS B 1 166 ? 25.510 25.575 19.617 1.00 39.94 341 CYS B CA 1
ATOM 2464 C C . CYS B 1 166 ? 25.639 24.093 19.937 1.00 41.64 341 CYS B C 1
ATOM 2465 O O . CYS B 1 166 ? 25.136 23.247 19.180 1.00 41.70 341 CYS B O 1
ATOM 2468 N N . GLY B 1 167 ? 26.344 23.767 21.026 1.00 41.33 342 GLY B N 1
ATOM 2469 C CA . GLY B 1 167 ? 26.528 22.373 21.400 1.00 39.79 342 GLY B CA 1
ATOM 2470 C C . GLY B 1 167 ? 27.409 21.534 20.475 1.00 39.75 342 GLY B C 1
ATOM 2471 O O . GLY B 1 167 ? 27.315 20.323 20.493 1.00 39.09 342 GLY B O 1
ATOM 2472 N N . TYR B 1 168 ? 28.291 22.150 19.696 1.00 40.69 343 TYR B N 1
ATOM 2473 C CA . TYR B 1 168 ? 29.144 21.411 18.751 1.00 41.64 343 TYR B CA 1
ATOM 2474 C C . TYR B 1 168 ? 30.324 20.629 19.286 1.00 42.21 343 TYR B C 1
ATOM 2475 O O . TYR B 1 168 ? 30.665 19.563 18.767 1.00 44.22 343 TYR B O 1
ATOM 2484 N N . LEU B 1 169 ? 31.002 21.176 20.282 1.00 42.78 344 LEU B N 1
ATOM 2485 C CA . LEU B 1 169 ? 32.192 20.513 20.795 1.00 41.78 344 LEU B CA 1
ATOM 2486 C C . LEU B 1 169 ? 31.900 19.543 21.909 1.00 41.53 344 LEU B C 1
ATOM 2487 O O . LEU B 1 169 ? 32.683 18.615 22.122 1.00 41.57 344 LEU B O 1
ATOM 2492 N N . THR B 1 170 ? 30.785 19.728 22.613 1.00 39.59 345 THR B N 1
ATOM 2493 C CA . THR B 1 170 ? 30.489 18.809 23.690 1.00 41.10 345 THR B CA 1
ATOM 2494 C C . THR B 1 170 ? 29.241 17.993 23.409 1.00 41.92 345 THR B C 1
ATOM 2495 O O . THR B 1 170 ? 29.015 16.956 24.059 1.00 43.17 345 THR B O 1
ATOM 2499 N N . GLY B 1 171 ? 28.434 18.457 22.455 1.00 40.51 346 GLY B N 1
ATOM 2500 C CA . GLY B 1 171 ? 27.209 17.760 22.105 1.00 38.62 346 GLY B CA 1
ATOM 2501 C C . GLY B 1 171 ? 26.065 18.168 23.010 1.00 39.94 346 GLY B C 1
ATOM 2502 O O . GLY B 1 171 ? 24.947 17.641 22.928 1.00 41.35 346 GLY B O 1
ATOM 2503 N N . ILE B 1 172 ? 26.313 19.137 23.875 1.00 40.35 347 ILE B N 1
ATOM 2504 C CA . ILE B 1 172 ? 25.279 19.565 24.807 1.00 41.28 347 ILE B CA 1
ATOM 2505 C C . ILE B 1 172 ? 25.097 21.086 24.697 1.00 42.24 347 ILE B C 1
ATOM 2506 O O . ILE B 1 172 ? 25.943 21.859 25.161 1.00 44.37 347 ILE B O 1
ATOM 2511 N N . PRO B 1 173 ? 24.013 21.529 24.049 1.00 40.78 348 PRO B N 1
ATOM 2512 C CA . PRO B 1 173 ? 23.727 22.963 23.875 1.00 41.88 348 PRO B CA 1
ATOM 2513 C C . PRO B 1 173 ? 23.106 23.554 25.117 1.00 41.12 348 PRO B C 1
ATOM 2514 O O . PRO B 1 173 ? 22.100 23.040 25.623 1.00 41.72 348 PRO B O 1
ATOM 2518 N N . THR B 1 174 ? 23.656 24.655 25.598 1.00 40.57 349 THR B N 1
ATOM 2519 C CA . THR B 1 174 ? 23.090 25.237 26.803 1.00 41.99 349 THR B CA 1
ATOM 2520 C C . THR B 1 174 ? 23.154 26.746 26.847 1.00 43.71 349 THR B C 1
ATOM 2521 O O . THR B 1 174 ? 23.983 27.368 26.168 1.00 45.93 349 THR B O 1
ATOM 2525 N N . ILE B 1 175 ? 22.265 27.310 27.664 1.00 45.95 350 ILE B N 1
ATOM 2526 C CA . ILE B 1 175 ? 22.172 28.744 27.940 1.00 46.87 350 ILE B CA 1
ATOM 2527 C C . ILE B 1 175 ? 21.849 28.818 29.432 1.00 47.37 350 ILE B C 1
ATOM 2528 O O . ILE B 1 175 ? 21.704 27.779 30.105 1.00 46.36 350 ILE B O 1
ATOM 2533 N N . GLY B 1 176 ? 21.738 30.029 29.958 1.00 48.44 351 GLY B N 1
ATOM 2534 C CA . GLY B 1 176 ? 21.443 30.155 31.369 1.00 50.87 351 GLY B CA 1
ATOM 2535 C C . GLY B 1 176 ? 20.649 31.397 31.688 1.00 52.26 351 GLY B C 1
ATOM 2536 O O . GLY B 1 176 ? 20.633 32.356 30.920 1.00 52.15 351 GLY B O 1
ATOM 2537 N N . ILE B 1 177 ? 19.972 31.370 32.827 1.00 53.64 352 ILE B N 1
ATOM 2538 C CA . ILE B 1 177 ? 19.187 32.509 33.267 1.00 54.03 352 ILE B CA 1
ATOM 2539 C C . ILE B 1 177 ? 19.513 32.788 34.726 1.00 54.61 352 ILE B C 1
ATOM 2540 O O . ILE B 1 177 ? 19.455 31.889 35.575 1.00 53.78 352 ILE B O 1
ATOM 2545 N N . LEU B 1 178 ? 19.889 34.027 35.005 1.00 55.01 353 LEU B N 1
ATOM 2546 C CA . LEU B 1 178 ? 20.218 34.427 36.365 1.00 57.02 353 LEU B CA 1
ATOM 2547 C C . LEU B 1 178 ? 19.139 35.374 36.903 1.00 59.94 353 LEU B C 1
ATOM 2548 O O . LEU B 1 178 ? 18.759 36.346 36.229 1.00 59.95 353 LEU B O 1
ATOM 2553 N N . ASP B 1 179 ? 18.610 35.067 38.087 1.00 63.03 354 ASP B N 1
ATOM 2554 C CA . ASP B 1 179 ? 17.632 35.953 38.717 1.00 65.77 354 ASP B CA 1
ATOM 2555 C C . ASP B 1 179 ? 18.524 36.836 39.568 1.00 66.53 354 ASP B C 1
ATOM 2556 O O . ASP B 1 179 ? 19.085 36.371 40.565 1.00 64.64 354 ASP B O 1
ATOM 2561 N N . THR B 1 180 ? 18.688 38.090 39.157 1.00 69.11 355 THR B N 1
ATOM 2562 C CA . THR B 1 180 ? 19.535 39.011 39.905 1.00 72.53 355 THR B CA 1
ATOM 2563 C C . THR B 1 180 ? 19.012 39.188 41.316 1.00 74.49 355 THR B C 1
ATOM 2564 O O . THR B 1 180 ? 19.786 39.262 42.272 1.00 75.04 355 THR B O 1
ATOM 2568 N N . GLU B 1 181 ? 17.689 39.225 41.434 1.00 76.92 356 GLU B N 1
ATOM 2569 C CA . GLU B 1 181 ? 17.017 39.403 42.716 1.00 79.51 356 GLU B CA 1
ATOM 2570 C C . GLU B 1 181 ? 17.313 38.328 43.765 1.00 79.25 356 GLU B C 1
ATOM 2571 O O . GLU B 1 181 ? 17.565 38.646 44.933 1.00 80.05 356 GLU B O 1
ATOM 2577 N N . LYS B 1 182 ? 17.292 37.062 43.360 1.00 79.19 357 LYS B N 1
ATOM 2578 C CA . LYS B 1 182 ? 17.527 35.961 44.307 1.00 78.96 357 LYS B CA 1
ATOM 2579 C C . LYS B 1 182 ? 18.957 35.391 44.280 1.00 77.18 357 LYS B C 1
ATOM 2580 O O . LYS B 1 182 ? 19.307 34.545 45.111 1.00 75.40 357 LYS B O 1
ATOM 2586 N N . LYS B 1 183 ? 19.773 35.887 43.341 1.00 75.91 358 LYS B N 1
ATOM 2587 C CA . LYS B 1 183 ? 21.156 35.443 43.141 1.00 73.81 358 LYS B CA 1
ATOM 2588 C C . LYS B 1 183 ? 21.171 33.930 42.895 1.00 72.60 358 LYS B C 1
ATOM 2589 O O . LYS B 1 183 ? 22.023 33.196 43.399 1.00 70.38 358 LYS B O 1
ATOM 2595 N N . GLU B 1 184 ? 20.197 33.482 42.110 1.00 71.13 359 GLU B N 1
ATOM 2596 C CA . GLU B 1 184 ? 20.070 32.078 41.770 1.00 70.59 359 GLU B CA 1
ATOM 2597 C C . GLU B 1 184 ? 20.192 31.937 40.259 1.00 68.00 359 GLU B C 1
ATOM 2598 O O . GLU B 1 184 ? 19.728 32.797 39.501 1.00 67.65 359 GLU B O 1
ATOM 2604 N N . TYR B 1 185 ? 20.826 30.851 39.831 1.00 64.28 360 TYR B N 1
ATOM 2605 C CA . TYR B 1 185 ? 21.061 30.601 38.414 1.00 60.47 360 TYR B CA 1
ATOM 2606 C C . TYR B 1 185 ? 20.420 29.308 37.932 1.00 58.07 360 TYR B C 1
ATOM 2607 O O . TYR B 1 185 ? 20.208 28.396 38.702 1.00 57.17 360 TYR B O 1
ATOM 2616 N N . ARG B 1 186 ? 20.121 29.227 36.648 1.00 56.98 361 ARG B N 1
ATOM 2617 C CA . ARG B 1 186 ? 19.527 28.016 36.108 1.00 56.16 361 ARG B CA 1
ATOM 2618 C C . ARG B 1 186 ? 20.111 27.688 34.721 1.00 53.67 361 ARG B C 1
ATOM 2619 O O . ARG B 1 186 ? 20.041 28.522 33.823 1.00 52.68 361 ARG B O 1
ATOM 2627 N N . GLU B 1 187 ? 20.718 26.503 34.569 1.00 52.68 362 GLU B N 1
ATOM 2628 C CA . GLU B 1 187 ? 21.277 26.046 33.278 1.00 52.25 362 GLU B CA 1
ATOM 2629 C C . GLU B 1 187 ? 20.144 25.419 32.509 1.00 51.41 362 GLU B C 1
ATOM 2630 O O . GLU B 1 187 ? 19.406 24.580 33.062 1.00 52.36 362 GLU B O 1
ATOM 2636 N N . ILE B 1 188 ? 20.018 25.798 31.243 1.00 48.50 363 ILE B N 1
ATOM 2637 C CA . ILE B 1 188 ? 18.968 25.272 30.397 1.00 49.11 363 ILE B CA 1
ATOM 2638 C C . ILE B 1 188 ? 19.564 24.517 29.223 1.00 49.39 363 ILE B C 1
ATOM 2639 O O . ILE B 1 188 ? 20.280 25.088 28.383 1.00 50.08 363 ILE B O 1
ATOM 2644 N N . VAL B 1 189 ? 19.293 23.226 29.160 1.00 49.76 364 VAL B N 1
ATOM 2645 C CA . VAL B 1 189 ? 19.782 22.439 28.042 1.00 49.91 364 VAL B CA 1
ATOM 2646 C C . VAL B 1 189 ? 18.761 22.691 26.930 1.00 50.15 364 VAL B C 1
ATOM 2647 O O . VAL B 1 189 ? 17.564 22.577 27.154 1.00 50.52 364 VAL B O 1
ATOM 2651 N N . LEU B 1 190 ? 19.206 23.063 25.738 1.00 51.83 365 LEU B N 1
ATOM 2652 C CA . LEU B 1 190 ? 18.246 23.315 24.662 1.00 53.85 365 LEU B CA 1
ATOM 2653 C C . LEU B 1 190 ? 17.717 21.995 24.066 1.00 55.16 365 LEU B C 1
ATOM 2654 O O . LEU B 1 190 ? 18.487 21.014 24.048 1.00 56.71 365 LEU B O 1
#

Sequence (330 aa):
MKIGIMSDTHDHLPNIRKAIEIFNDENVETVIHCGDFVSLFVIKEFENLNANIIATYGNNDGERCKLKEWLKDINEENIIDDFISVEIDDLKFFITHGHHQSVLEMAIKSGLYDVVIYGHTHERVFEEVDDVLVINPGECCGYLTGIPTIGILDTEKKEYREIVLMKIGIMSDTHDHLPNIRKAIEIFNDENVETVIHCGDFVSLFVIKEFENLNANIIATYGNNDGERCKLKEWLKDINEENIIDDFISVEIDDLKFFITHGHHQSVLEMAIKSGLYDVVIYGHTHERVFEEVDDVLVINPGECCGYLTGIPTIGILDTEKKEYREIVL

Solvent-accessible surface area: 14446 Å² total; per-residue (Å²): 94,51,0,0,0,0,0,1,0,45,44,36,46,73,11,0,116,90,0,6,109,47,1,45,129,40,107,5,73,14,0,0,1,0,0,2,1,36,34,21,98,0,0,98,19,3,100,101,12,117,25,38,2,10,0,0,10,4,112,89,7,62,97,94,88,99,0,80,94,61,1,82,119,44,45,135,108,1,58,7,68,52,95,14,72,44,103,19,42,132,22,101,0,20,0,2,7,12,81,121,113,53,36,31,82,121,5,12,140,56,58,119,42,55,1,0,0,14,0,28,22,83,121,12,18,39,66,98,49,101,122,5,9,4,0,2,0,0,1,0,6,8,140,105,2,29,9,29,5,0,0,3,1,30,5,116,135,98,109,30,106,11,28,47,46,97,50,0,0,0,0,0,1,0,47,45,37,45,75,11,0,114,89,0,7,111,46,1,47,128,40,108,4,67,14,0,0,1,0,0,3,1,34,34,22,95,0,0,100,20,3,102,101,11,117,25,37,3,10,0,0,10,4,114,89,7,60,96,96,86,98,0,79,91,63,1,80,120,45,45,135,109,1,57,8,68,52,95,15,71,44,103,20,45,132,23,100,0,19,0,1,8,11,82,118,112,52,36,31,80,120,5,13,139,56,59,121,42,56,1,0,0,13,0,28,21,82,117,12,19,39,65,99,47,100,121,3,10,4,0,2,0,0,1,0,6,9,141,103,2,30,8,26,5,0,0,3,1,30,6,123,133,101,112,30,107,12,28,42,53

Radius of gyration: 21.15 Å; Cα contacts (8 Å, |Δi|>4): 833; chains: 2; bounding box: 36×62×43 Å